Protein AF-A0A428SZ34-F1 (afdb_mo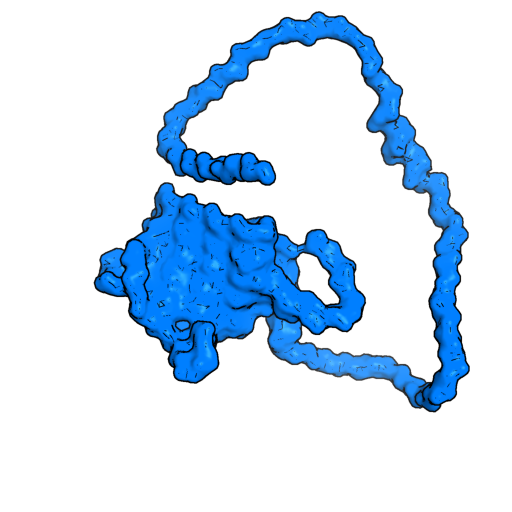nomer)

Solvent-accessible surface area (backbone atoms only — not comparable to full-atom values): 14890 Å² total; per-residue (Å²): 136,90,78,87,84,84,83,82,81,87,72,96,71,93,72,92,79,87,85,85,85,86,91,87,85,86,85,88,89,83,90,83,83,68,76,72,78,74,66,79,82,77,84,87,78,80,82,81,75,80,72,82,81,75,77,88,70,97,66,88,83,75,80,76,66,86,80,78,88,71,85,75,58,68,67,58,54,49,37,54,55,19,45,72,71,46,60,46,54,67,48,52,50,50,56,54,52,34,47,33,52,66,38,63,33,85,50,75,51,78,48,70,36,76,86,24,38,58,27,32,33,41,38,30,51,18,51,42,55,59,75,78,51,63,72,48,57,26,29,73,75,43,53,96,74,58,91,51,80,72,48,69,80,65,69,86,60,79,68,59,71,21,42,65,59,15,27,48,12,45,31,21,47,30,36,41,37,23,10,28,85,91,45,96,55,12,38,36,40,29,32,44,71,31,33,67,31,41,91,45,94,95,52,70,38,66,70,40,83,42,93,65,64,62,4,35,32,44,37,39,31,43,52,48,55,72,66,58,72,61,85,79,84,73,89,66,87,109

Foldseek 3Di:
DDDDDDDDDDDPDDDDDDDDDDDDDDDDDDDDPPVVVPPPPDDDDDDDDDDPPDDDDDDDPPPDDDDDDDDDDVLVVLQVVLCVQDVDQVSLVVLVVLVLVLLVFPDKDWDDDPRCQAKTKMWTQGQWDDQVCLQQLLPFQDAPQDDDPVVVVVDPGDHGRSHSSVSLQSFWWKKKWADGPPDPFIWIFIGHNSGQDAPDPPGDSHIDTDHDHHTMMMMTGNGRVVVVVPPDDDPPPD

Sequence (238 aa):
MNAPICFTRISSSGQRQLVRTKPCLPDSHTPWLISKWEESQHSITEFLIPAPKRKAEDDTDEASGPRRIKALDPNVVNKIAAGEIIVAPVHALKELIENAVDAGATSLDVMAKDGGLKLLQITDNGCGIQRDDLTILCERHTTSKINSFEDLASIETYGFRGEALASISHIAHLSVTTKTKDSDLAWRAHYLDGRLTAPKPGQSAEPRGVAGRPGTQITVEDLFLQCAHSEKGLSVHC

Secondary structure (DSSP, 8-state):
-PPPPP-------------------------SSSTTSSSSSS------PPPP-------------SPPP-PPPHHHHHHHHHHHH--SHHHHHHHHHHHHHHTT-S-EEEEEEGGGTSEEEEEE-S----TGGGGTTTSTT--SS--SSGGGGG---S--SS-HHHHHHHHSEEEEEEE-TT-SSEEEEEEETTEE--SSTTS--SPEEE---SEEEEEEESTTHHHHT--SS-----

Mean predicted aligned error: 16.15 Å

pLDDT: mean 71.19, std 25.29, range [26.19, 97.69]

InterPro domains:
  IPR002099 DNA mismatch repair protein MutL/Mlh/PMS [TIGR00585] (69-230)
  IPR014762 DNA mismatch repair, conserved site [PS00058] (159-165)
  IPR036890 Histidine kinase/HSP90-like ATPase superfamily [G3DSA:3.30.565.10] (68-236)
  IPR036890 Histidine kinase/HSP90-like ATPase superfamily [SSF55874] (68-227)
  IPR038973 DNA mismatch repair protein MutL/Mlh/Pms-like [PTHR10073] (68-224)

Radius of gyration: 25.63 Å; Cα contacts (8 Å, |Δi|>4): 326; chains: 1; bounding box: 79×49×67 Å

Nearest PDB structures (foldseek):
  1nhh-assembly1_A-2  TM=8.958E-01  e=1.226E-17  Escherichia coli K-12
  1b62-assembly1_A-2  TM=8.729E-01  e=4.957E-17  Escherichia coli K-12
  1nhj-assembly1_A-2  TM=8.712E-01  e=1.572E-16  Escherichia coli K-12
  7p8v-assembly1_A  TM=8.943E-01  e=8.616E-16  Escherichia coli K-12
  3h4l-assembly3_B  TM=8.272E-01  e=1.427E-12  Saccharomyces cerevisiae

Organism: NCBI:txid2604345

Structure (mmCIF, N/CA/C/O backbone):
data_AF-A0A428SZ34-F1
#
_entry.id   AF-A0A428SZ34-F1
#
loop_
_atom_site.group_PDB
_atom_site.id
_atom_site.type_symbol
_atom_site.label_atom_id
_atom_site.label_alt_id
_atom_site.label_comp_id
_atom_site.label_asym_id
_atom_site.label_entity_id
_atom_site.label_seq_id
_atom_site.pdbx_PDB_ins_code
_atom_site.Cartn_x
_atom_site.Cartn_y
_atom_site.Cartn_z
_atom_site.occupancy
_atom_site.B_iso_or_equiv
_atom_site.auth_seq_id
_atom_site.auth_comp_id
_atom_site.auth_asym_id
_atom_site.auth_atom_id
_atom_site.pdbx_PDB_model_num
ATOM 1 N N . MET A 1 1 ? -11.439 24.580 -22.547 1.00 33.91 1 MET A N 1
ATOM 2 C CA . MET A 1 1 ? -12.884 24.459 -22.262 1.00 33.91 1 MET A CA 1
ATOM 3 C C . MET A 1 1 ? -13.046 23.279 -21.325 1.00 33.91 1 MET A C 1
ATOM 5 O O . MET A 1 1 ? -12.611 22.190 -21.669 1.00 33.91 1 MET A O 1
ATOM 9 N N . ASN A 1 2 ? -13.521 23.544 -20.109 1.00 33.84 2 ASN A N 1
ATOM 10 C CA . ASN A 1 2 ? -13.603 22.577 -19.016 1.00 33.84 2 ASN A CA 1
ATOM 11 C C . ASN A 1 2 ? -14.726 21.567 -19.271 1.00 33.84 2 ASN A C 1
ATOM 13 O O . ASN A 1 2 ? -15.862 21.977 -19.500 1.00 33.84 2 ASN A O 1
ATOM 17 N N . ALA A 1 3 ? -14.420 20.275 -19.170 1.00 32.38 3 ALA A N 1
ATOM 18 C CA . ALA A 1 3 ? -15.424 19.231 -18.991 1.00 32.38 3 ALA A CA 1
ATOM 19 C C . ALA A 1 3 ? -15.569 18.935 -17.483 1.00 32.38 3 ALA A C 1
ATOM 21 O O . ALA A 1 3 ? -14.555 18.911 -16.778 1.00 32.38 3 ALA A O 1
ATOM 22 N N . PRO A 1 4 ? -16.792 18.756 -16.956 1.00 33.16 4 PRO A N 1
ATOM 23 C CA . PRO A 1 4 ? -17.009 18.548 -15.532 1.00 33.16 4 PRO A CA 1
ATOM 24 C C . PRO A 1 4 ? -16.610 17.126 -15.118 1.00 33.16 4 PRO A C 1
ATOM 26 O O . PRO A 1 4 ? -16.943 16.146 -15.782 1.00 33.16 4 PRO A O 1
ATOM 29 N N . ILE A 1 5 ? -15.901 17.030 -13.993 1.00 35.41 5 ILE A N 1
ATOM 30 C CA . ILE A 1 5 ? -15.544 15.778 -13.321 1.00 35.41 5 ILE A CA 1
ATOM 31 C C . ILE A 1 5 ? -16.810 15.225 -12.656 1.00 35.41 5 ILE A C 1
ATOM 33 O O . ILE A 1 5 ? -17.458 15.913 -11.866 1.00 35.41 5 ILE A O 1
ATOM 37 N N . CYS A 1 6 ? -17.177 13.993 -13.003 1.00 26.19 6 CYS A N 1
ATOM 38 C CA . CYS A 1 6 ? -18.327 13.295 -12.443 1.00 26.19 6 CYS A CA 1
ATOM 39 C C . CYS A 1 6 ? -17.949 12.716 -11.068 1.00 26.19 6 CYS A C 1
ATOM 41 O O . CYS A 1 6 ? -17.060 11.874 -10.976 1.00 26.19 6 CYS A O 1
ATOM 43 N N . PHE A 1 7 ? -18.602 13.179 -10.001 1.00 26.48 7 PHE A N 1
ATOM 44 C CA . PHE A 1 7 ? -18.516 12.568 -8.675 1.00 26.48 7 PHE A CA 1
ATOM 45 C C . PHE A 1 7 ? -19.563 11.459 -8.573 1.00 26.48 7 PHE A C 1
ATOM 47 O O . PHE A 1 7 ? -20.762 11.739 -8.563 1.00 26.48 7 PHE A O 1
ATOM 54 N N . THR A 1 8 ? -19.131 10.208 -8.448 1.00 32.16 8 THR A N 1
ATOM 55 C CA . THR A 1 8 ? -20.018 9.094 -8.087 1.00 32.16 8 THR A CA 1
ATOM 56 C C . THR A 1 8 ? -19.894 8.800 -6.601 1.00 32.16 8 THR A C 1
ATOM 58 O O . THR A 1 8 ? -18.920 8.212 -6.146 1.00 32.16 8 THR A O 1
ATOM 61 N N . ARG A 1 9 ? -20.915 9.204 -5.843 1.00 27.55 9 ARG A N 1
ATOM 62 C CA . ARG A 1 9 ? -21.151 8.761 -4.468 1.00 27.55 9 ARG A CA 1
ATOM 63 C C . ARG A 1 9 ? -21.985 7.487 -4.533 1.00 27.55 9 ARG A C 1
ATOM 65 O O . ARG A 1 9 ? -23.158 7.550 -4.891 1.00 27.55 9 ARG A O 1
ATOM 72 N N . ILE A 1 10 ? -21.401 6.341 -4.202 1.00 35.50 10 ILE A N 1
ATOM 73 C CA . ILE A 1 10 ? -22.158 5.091 -4.088 1.00 35.50 10 ILE A CA 1
ATOM 74 C C . ILE A 1 10 ? -22.688 5.013 -2.652 1.00 35.50 10 ILE A C 1
ATOM 76 O O . ILE A 1 10 ? -21.924 4.930 -1.698 1.00 35.50 10 ILE A O 1
ATOM 80 N N . SER A 1 11 ? -24.010 5.134 -2.507 1.00 32.47 11 SER A N 1
ATOM 81 C CA . SER A 1 11 ? -24.750 5.042 -1.242 1.00 32.47 11 SER A CA 1
ATOM 82 C C . SER A 1 11 ? -25.479 3.701 -1.179 1.00 32.47 11 SER A C 1
ATOM 84 O O . SER A 1 11 ? -26.215 3.344 -2.099 1.00 32.47 11 SER A O 1
ATOM 86 N N . SER A 1 12 ? -25.293 2.969 -0.083 1.00 37.09 12 SER A N 1
ATOM 87 C CA . SER A 1 12 ? -25.843 1.637 0.182 1.00 37.09 12 SER A CA 1
ATOM 88 C C . SER A 1 12 ? -27.290 1.662 0.700 1.00 37.09 12 SER A C 1
ATOM 90 O O . SER A 1 12 ? -27.620 1.024 1.697 1.00 37.09 12 SER A O 1
ATOM 92 N N . SER A 1 13 ? -28.195 2.357 0.009 1.00 35.06 13 SER A N 1
ATOM 93 C CA . SER A 1 13 ? -29.638 2.209 0.262 1.00 35.06 13 SER A CA 1
ATOM 94 C C . SER A 1 13 ? -30.311 1.556 -0.940 1.00 35.06 13 SER A C 1
ATOM 96 O O . SER A 1 13 ? -30.528 2.162 -1.987 1.00 35.06 13 SER A O 1
ATOM 98 N N . GLY A 1 14 ? -30.579 0.258 -0.799 1.00 41.84 14 GLY A N 1
ATOM 99 C CA . GLY A 1 14 ? -31.224 -0.550 -1.818 1.00 41.84 14 GLY A CA 1
ATOM 100 C C . GLY A 1 14 ? -32.647 -0.083 -2.104 1.00 41.84 14 GLY A C 1
ATOM 101 O O . GLY A 1 14 ? -33.524 -0.224 -1.261 1.00 41.84 14 GLY A O 1
ATOM 102 N N . GLN A 1 15 ? -32.885 0.380 -3.329 1.00 30.83 15 GLN A N 1
ATOM 103 C CA . GLN A 1 15 ? -34.181 0.322 -4.002 1.00 30.83 15 GLN A CA 1
ATOM 104 C C . GLN A 1 15 ? -33.946 0.142 -5.508 1.00 30.83 15 GLN A C 1
ATOM 106 O O . GLN A 1 15 ? -33.351 0.985 -6.175 1.00 30.83 15 GLN A O 1
ATOM 111 N N . ARG A 1 16 ? -34.413 -0.989 -6.054 1.00 32.94 16 ARG A N 1
ATOM 112 C CA . ARG A 1 16 ? -34.518 -1.209 -7.502 1.00 32.94 16 ARG A CA 1
ATOM 113 C C . ARG A 1 16 ? -35.577 -0.259 -8.057 1.00 32.94 16 ARG A C 1
ATOM 115 O O . ARG A 1 16 ? -36.737 -0.370 -7.667 1.00 32.94 16 ARG A O 1
ATOM 122 N N . GLN A 1 17 ? -35.218 0.581 -9.024 1.00 31.38 17 GLN A N 1
ATOM 123 C CA . GLN A 1 17 ? -36.194 1.173 -9.936 1.00 31.38 17 GLN A CA 1
ATOM 124 C C . GLN A 1 17 ? -36.035 0.578 -11.333 1.00 31.38 17 GLN A C 1
ATOM 126 O O . GLN A 1 17 ? -35.008 0.703 -11.994 1.00 31.38 17 GLN A O 1
ATOM 131 N N . LEU A 1 18 ? -37.097 -0.112 -11.742 1.00 29.34 18 LEU A N 1
ATOM 132 C CA . LEU A 1 18 ? -37.358 -0.585 -13.089 1.00 29.34 18 LEU A CA 1
ATOM 133 C C . LEU A 1 18 ? -37.838 0.620 -13.914 1.00 29.34 18 LEU A C 1
ATOM 135 O O . LEU A 1 18 ? -38.876 1.193 -13.588 1.00 29.34 18 LEU A O 1
ATOM 139 N N . VAL A 1 19 ? -37.149 0.973 -14.999 1.00 31.44 19 VAL A N 1
ATOM 140 C CA . VAL A 1 19 ? -37.720 1.853 -16.029 1.00 31.44 19 VAL A CA 1
ATOM 141 C C . VAL A 1 19 ? -37.948 1.016 -17.282 1.00 31.44 19 VAL A C 1
ATOM 143 O O . VAL A 1 19 ? -37.015 0.631 -17.979 1.00 31.44 19 VAL A O 1
ATOM 146 N N . ARG A 1 20 ? -39.221 0.691 -17.529 1.00 30.62 20 ARG A N 1
ATOM 147 C CA . ARG A 1 20 ? -39.731 0.187 -18.808 1.00 30.62 20 ARG A CA 1
ATOM 148 C C . ARG A 1 20 ? -40.231 1.373 -19.629 1.00 30.62 20 ARG A C 1
ATOM 150 O O . ARG A 1 20 ? -41.133 2.069 -19.174 1.00 30.62 20 ARG A O 1
ATOM 157 N N . THR A 1 21 ? -39.788 1.484 -20.876 1.00 30.33 21 THR A N 1
ATOM 158 C CA . THR A 1 21 ? -40.590 2.043 -21.975 1.00 30.33 21 THR A CA 1
ATOM 159 C C . THR A 1 21 ? -40.515 1.111 -23.191 1.00 30.33 21 THR A C 1
ATOM 161 O O . THR A 1 21 ? -39.606 0.296 -23.320 1.00 30.33 21 THR A O 1
ATOM 164 N N . LYS A 1 22 ? -41.601 1.121 -23.967 1.00 30.02 22 LYS A N 1
ATOM 165 C CA . LYS A 1 22 ? -42.164 0.045 -24.805 1.00 30.02 22 LYS A CA 1
ATOM 166 C C . LYS A 1 22 ? -41.930 0.311 -26.325 1.00 30.02 22 LYS A C 1
ATOM 168 O O . LYS A 1 22 ? -41.308 1.315 -26.645 1.00 30.02 22 LYS A O 1
ATOM 173 N N . PRO A 1 23 ? -42.367 -0.576 -27.250 1.00 39.97 23 PRO A N 1
ATOM 174 C CA . PRO A 1 23 ? -41.606 -1.019 -28.425 1.00 39.97 23 PRO A CA 1
ATOM 175 C C . PRO A 1 23 ? -41.995 -0.340 -29.749 1.00 39.97 23 PRO A C 1
ATOM 177 O O . PRO A 1 23 ? -43.093 0.194 -29.869 1.00 39.97 23 PRO A O 1
ATOM 180 N N . CYS A 1 24 ? -41.150 -0.501 -30.773 1.00 29.14 24 CYS A N 1
ATOM 181 C CA . CYS A 1 24 ? -41.537 -0.525 -32.189 1.00 29.14 24 CYS A CA 1
ATOM 182 C C . CYS A 1 24 ? -40.643 -1.538 -32.937 1.00 29.14 24 CYS A C 1
ATOM 184 O O . CYS A 1 24 ? -39.421 -1.453 -32.890 1.00 29.14 24 CYS A O 1
ATOM 186 N N . LEU A 1 25 ? -41.286 -2.511 -33.578 1.00 36.53 25 LEU A N 1
ATOM 187 C CA . LEU A 1 25 ? -40.785 -3.450 -34.596 1.00 36.53 25 LEU A CA 1
ATOM 188 C C . LEU A 1 25 ? -41.591 -3.155 -35.885 1.00 36.53 25 LEU A C 1
ATOM 190 O O . LEU A 1 25 ? -42.643 -2.520 -35.754 1.00 36.53 25 LEU A O 1
ATOM 194 N N . PRO A 1 26 ? -41.279 -3.723 -37.065 1.00 46.97 26 PRO A N 1
ATOM 195 C CA . PRO A 1 26 ? -40.016 -4.264 -37.582 1.00 46.97 26 PRO A CA 1
ATOM 196 C C . PRO A 1 26 ? -39.682 -3.690 -38.988 1.00 46.97 26 PRO A C 1
ATOM 198 O O . PRO A 1 26 ? -40.509 -3.030 -39.605 1.00 46.97 26 PRO A O 1
ATOM 201 N N . ASP A 1 27 ? -38.462 -3.913 -39.487 1.00 29.78 27 ASP A N 1
ATOM 202 C CA . ASP A 1 27 ? -38.211 -4.617 -40.761 1.00 29.78 27 ASP A CA 1
ATOM 203 C C . ASP A 1 27 ? -36.859 -4.282 -41.407 1.00 29.78 27 ASP A C 1
ATOM 205 O O . ASP A 1 27 ? -36.517 -3.137 -41.689 1.00 29.78 27 ASP A O 1
ATOM 209 N N . SER A 1 28 ? -36.193 -5.377 -41.779 1.00 35.72 28 SER A N 1
ATOM 210 C CA . SER A 1 28 ? -35.271 -5.544 -42.905 1.00 35.72 28 SER A CA 1
ATOM 211 C C . SER A 1 28 ? -33.840 -4.985 -42.809 1.00 35.72 28 SER A C 1
ATOM 213 O O . SER A 1 28 ? -33.593 -3.824 -42.509 1.00 35.72 28 SER A O 1
ATOM 215 N N . HIS A 1 29 ? -32.908 -5.868 -43.193 1.00 31.81 29 HIS A N 1
ATOM 216 C CA . HIS A 1 29 ? -31.484 -5.668 -43.495 1.00 31.81 29 HIS A CA 1
ATOM 217 C C . HIS A 1 29 ? -30.449 -5.794 -42.361 1.00 31.81 29 HIS A C 1
ATOM 219 O O . HIS A 1 29 ? -29.796 -4.840 -41.956 1.00 31.81 29 HIS A O 1
ATOM 225 N N . THR A 1 30 ? -30.137 -7.045 -42.014 1.00 37.97 30 THR A N 1
ATOM 226 C CA . THR A 1 30 ? -28.747 -7.534 -41.906 1.00 37.97 30 THR A CA 1
ATOM 227 C C . THR A 1 30 ? -28.663 -8.838 -42.711 1.00 37.97 30 THR A C 1
ATOM 229 O O . THR A 1 30 ? -29.593 -9.643 -42.626 1.00 37.97 30 THR A O 1
ATOM 232 N N . PRO A 1 31 ? -27.649 -9.022 -43.588 1.00 36.09 31 PRO A N 1
ATOM 233 C CA . PRO A 1 31 ? -26.361 -9.549 -43.119 1.00 36.09 31 PRO A CA 1
ATOM 234 C C . PRO A 1 31 ? -25.141 -9.105 -43.965 1.00 36.09 31 PRO A C 1
ATOM 236 O O . PRO A 1 31 ? -24.986 -9.529 -45.104 1.00 36.09 31 PRO A O 1
ATOM 239 N N . TRP A 1 32 ? -24.220 -8.311 -43.401 1.00 32.34 32 TRP A N 1
ATOM 240 C CA . TRP A 1 32 ? -22.902 -8.046 -44.027 1.00 32.34 32 TRP A CA 1
ATOM 241 C C . TRP A 1 32 ? -21.711 -8.050 -43.052 1.00 32.34 32 TRP A C 1
ATOM 243 O O . TRP A 1 32 ? -20.610 -7.646 -43.413 1.00 32.34 32 TRP A O 1
ATOM 253 N N . LEU A 1 33 ? -21.893 -8.529 -41.816 1.00 36.47 33 LEU A N 1
ATOM 254 C CA . LEU A 1 33 ? -20.845 -8.492 -40.782 1.00 36.47 33 LEU A CA 1
ATOM 255 C C . LEU A 1 33 ? -20.579 -9.836 -40.090 1.00 36.47 33 LEU A C 1
ATOM 257 O O . LEU A 1 33 ? -20.039 -9.864 -38.992 1.00 36.47 33 LEU A O 1
ATOM 261 N N . ILE A 1 34 ? -20.911 -10.951 -40.749 1.00 38.47 34 ILE A N 1
ATOM 262 C CA . ILE A 1 34 ? -20.494 -12.301 -40.314 1.00 38.47 34 ILE A CA 1
ATOM 263 C C . ILE A 1 34 ? -19.723 -13.041 -41.423 1.00 38.47 34 ILE A C 1
ATOM 265 O O . ILE A 1 34 ? -18.900 -13.893 -41.126 1.00 38.47 34 ILE A O 1
ATOM 269 N N . SER A 1 35 ? -19.825 -12.622 -42.689 1.00 36.81 35 SER A N 1
ATOM 270 C CA . SER A 1 35 ? -19.016 -13.174 -43.790 1.00 36.81 35 SER A CA 1
ATOM 271 C C . SER A 1 35 ? -17.599 -12.593 -43.902 1.00 36.81 35 SER A C 1
ATOM 273 O O . SER A 1 35 ? -16.818 -13.064 -44.716 1.00 36.81 35 SER A O 1
ATOM 275 N N . LYS A 1 36 ? -17.227 -11.596 -43.084 1.00 38.12 36 LYS A N 1
ATOM 276 C CA . LYS A 1 36 ? -15.870 -11.007 -43.089 1.00 38.12 36 LYS A CA 1
ATOM 277 C C . LYS A 1 36 ? -14.945 -11.496 -41.972 1.00 38.12 36 LYS A C 1
ATOM 279 O O . LYS A 1 36 ? -13.786 -11.096 -41.944 1.00 38.12 36 LYS A O 1
ATOM 284 N N . TRP A 1 37 ? -15.435 -12.357 -41.080 1.00 37.34 37 TRP A N 1
ATOM 285 C CA . TRP A 1 37 ? -14.639 -12.944 -39.994 1.00 37.34 37 TRP A CA 1
ATOM 286 C C . TRP A 1 37 ? -14.161 -14.381 -40.282 1.00 37.34 37 TRP A C 1
ATOM 288 O O . TRP A 1 37 ? -13.295 -14.871 -39.569 1.00 37.34 37 TRP A O 1
ATOM 298 N N . GLU A 1 38 ? -14.621 -15.011 -41.372 1.00 34.88 38 GLU A N 1
ATOM 299 C CA . GLU A 1 38 ? -14.202 -16.363 -41.802 1.00 34.88 38 GLU A CA 1
ATOM 300 C C . GLU A 1 38 ? -13.439 -16.403 -43.146 1.00 34.88 38 GLU A C 1
ATOM 302 O O . GLU A 1 38 ? -13.042 -17.471 -43.600 1.00 34.88 38 GLU A O 1
ATOM 307 N N . GLU A 1 39 ? -13.137 -15.246 -43.753 1.00 36.91 39 GLU A N 1
ATOM 308 C CA . GLU A 1 39 ? -12.327 -15.136 -44.987 1.00 36.91 39 GLU A CA 1
ATOM 309 C C . GLU A 1 39 ? -10.885 -14.636 -44.755 1.00 36.91 39 GLU A C 1
ATOM 311 O O . GLU A 1 39 ? -10.109 -14.503 -45.696 1.00 36.91 39 GLU A O 1
ATOM 316 N N . SER A 1 40 ? -10.473 -14.395 -43.504 1.00 34.88 40 SER A N 1
ATOM 317 C CA . SER A 1 40 ? -9.095 -13.981 -43.158 1.00 34.88 40 SER A CA 1
ATOM 318 C C . SER A 1 40 ? -8.249 -15.086 -42.507 1.00 34.88 40 SER A C 1
ATOM 320 O O . SER A 1 40 ? -7.291 -14.798 -41.795 1.00 34.88 40 SER A O 1
ATOM 322 N N . GLN A 1 41 ? -8.571 -16.360 -42.763 1.00 46.03 41 GLN A N 1
ATOM 323 C CA . GLN A 1 41 ? -7.790 -17.521 -42.296 1.00 46.03 41 GLN A CA 1
ATOM 324 C C . GLN A 1 41 ? -7.023 -18.268 -43.404 1.00 46.03 41 GLN A C 1
ATOM 326 O O . GLN A 1 41 ? -6.375 -19.265 -43.114 1.00 46.03 41 GLN A O 1
ATOM 331 N N . HIS A 1 42 ? -6.996 -17.783 -44.650 1.00 40.81 42 HIS A N 1
ATOM 332 C CA . HIS A 1 42 ? -6.190 -18.411 -45.706 1.00 40.81 42 HIS A CA 1
ATOM 333 C C . HIS A 1 42 ? -5.500 -17.379 -46.600 1.00 40.81 42 HIS A C 1
ATOM 335 O O . HIS A 1 42 ? -6.029 -17.001 -47.637 1.00 40.81 42 HIS A O 1
ATOM 341 N N . SER A 1 43 ? -4.312 -16.930 -46.183 1.00 35.25 43 SER A N 1
ATOM 342 C CA . SER A 1 43 ? -3.175 -16.580 -47.057 1.00 35.25 43 SER A CA 1
ATOM 343 C C . SER A 1 43 ? -2.085 -15.899 -46.222 1.00 35.25 43 SER A C 1
ATOM 345 O O . SER A 1 43 ? -1.950 -14.677 -46.228 1.00 35.25 43 SER A O 1
ATOM 347 N N . ILE A 1 44 ? -1.283 -16.689 -45.505 1.00 36.91 44 ILE A N 1
ATOM 348 C CA . ILE A 1 44 ? 0.025 -16.240 -45.008 1.00 36.91 44 ILE A CA 1
ATOM 349 C C . ILE A 1 44 ? 1.084 -17.120 -45.671 1.00 36.91 44 ILE A C 1
ATOM 351 O O . ILE A 1 44 ? 1.707 -17.976 -45.052 1.00 36.91 44 ILE A O 1
ATOM 355 N N . THR A 1 45 ? 1.251 -16.933 -46.976 1.00 37.91 45 THR A N 1
ATOM 356 C CA . THR A 1 45 ? 2.504 -17.242 -47.665 1.00 37.91 45 THR A CA 1
ATOM 357 C C . THR A 1 45 ? 3.398 -16.009 -47.585 1.00 37.91 45 THR A C 1
ATOM 359 O O . THR A 1 45 ? 3.135 -14.997 -48.226 1.00 37.91 45 THR A O 1
ATOM 362 N N . GLU A 1 46 ? 4.419 -16.118 -46.736 1.00 49.19 46 GLU A N 1
ATOM 363 C CA . GLU A 1 46 ? 5.774 -15.599 -46.948 1.00 49.19 46 GLU A CA 1
ATOM 364 C C . GLU A 1 46 ? 5.914 -14.115 -47.353 1.00 49.19 46 GLU A C 1
ATOM 366 O O . GLU A 1 46 ? 6.309 -13.775 -48.464 1.00 49.19 46 GLU A O 1
ATOM 371 N N . PHE A 1 47 ? 5.700 -13.209 -46.393 1.00 33.03 47 PHE A N 1
ATOM 372 C CA . PHE A 1 47 ? 6.348 -11.894 -46.417 1.00 33.03 47 PHE A CA 1
ATOM 373 C C . PHE A 1 47 ? 7.647 -11.965 -45.606 1.00 33.03 47 PHE A C 1
ATOM 375 O O . PHE A 1 47 ? 7.666 -11.774 -44.391 1.00 33.03 47 PHE A O 1
ATOM 382 N N . LEU A 1 48 ? 8.744 -12.265 -46.302 1.00 37.03 48 LEU A N 1
ATOM 383 C CA . LEU A 1 48 ? 10.112 -12.095 -45.816 1.00 37.03 48 LEU A CA 1
ATOM 384 C C . LEU A 1 48 ? 10.349 -10.617 -45.469 1.00 37.03 48 LEU A C 1
ATOM 386 O O . LEU A 1 48 ? 10.538 -9.779 -46.350 1.00 37.03 48 LEU A O 1
ATOM 390 N N . ILE A 1 49 ? 10.362 -10.295 -44.177 1.00 39.75 49 ILE A N 1
ATOM 391 C CA . ILE A 1 49 ? 10.906 -9.029 -43.679 1.00 39.75 49 ILE A CA 1
ATOM 392 C C . ILE A 1 49 ? 12.424 -9.083 -43.919 1.00 39.75 49 ILE A C 1
ATOM 394 O O . ILE A 1 49 ? 13.080 -9.977 -43.377 1.00 39.75 49 ILE A O 1
ATOM 398 N N . PRO A 1 50 ? 13.024 -8.179 -44.715 1.00 38.16 50 PRO A N 1
ATOM 399 C CA . PRO A 1 50 ? 14.468 -8.170 -44.878 1.00 38.16 50 PRO A CA 1
ATOM 400 C C . PRO A 1 50 ? 15.112 -7.804 -43.538 1.00 38.16 50 PRO A C 1
ATOM 402 O O . PRO A 1 50 ? 14.867 -6.732 -42.983 1.00 38.16 50 PRO A O 1
ATOM 405 N N . ALA A 1 51 ? 15.938 -8.714 -43.019 1.00 40.69 51 ALA A N 1
ATOM 406 C CA . ALA A 1 51 ? 16.764 -8.467 -41.848 1.00 40.69 51 ALA A CA 1
ATOM 407 C C . ALA A 1 51 ? 17.589 -7.177 -42.048 1.00 40.69 51 ALA A C 1
ATOM 409 O O . ALA A 1 51 ? 18.085 -6.932 -43.155 1.00 40.69 51 ALA A O 1
ATOM 410 N N . PRO A 1 52 ? 17.763 -6.342 -41.009 1.00 37.44 52 PRO A N 1
ATOM 411 C CA . PRO A 1 52 ? 18.545 -5.124 -41.132 1.00 37.44 52 PRO A CA 1
ATOM 412 C C . PRO A 1 52 ? 19.982 -5.495 -41.507 1.00 37.44 52 PRO A C 1
ATOM 414 O O . PRO A 1 52 ? 20.662 -6.214 -40.773 1.00 37.44 52 PRO A O 1
ATOM 417 N N . LYS A 1 53 ? 20.442 -5.009 -42.667 1.00 37.59 53 LYS A N 1
ATOM 418 C CA . LYS A 1 53 ? 21.839 -5.125 -43.094 1.00 37.59 53 LYS A CA 1
ATOM 419 C C . LYS A 1 53 ? 22.702 -4.395 -42.068 1.00 37.59 53 LYS A C 1
ATOM 421 O O . LYS A 1 53 ? 22.787 -3.168 -42.089 1.00 37.59 53 LYS A O 1
ATOM 426 N N . ARG A 1 54 ? 23.326 -5.148 -41.162 1.00 36.72 54 ARG A N 1
ATOM 427 C CA . ARG A 1 54 ? 24.408 -4.633 -40.323 1.00 36.72 54 ARG A CA 1
ATOM 428 C C . ARG A 1 54 ? 25.528 -4.215 -41.270 1.00 36.72 54 ARG A C 1
ATOM 430 O O . ARG A 1 54 ? 26.016 -5.033 -42.047 1.00 36.72 54 ARG A O 1
ATOM 437 N N . LYS A 1 55 ? 25.867 -2.925 -41.265 1.00 3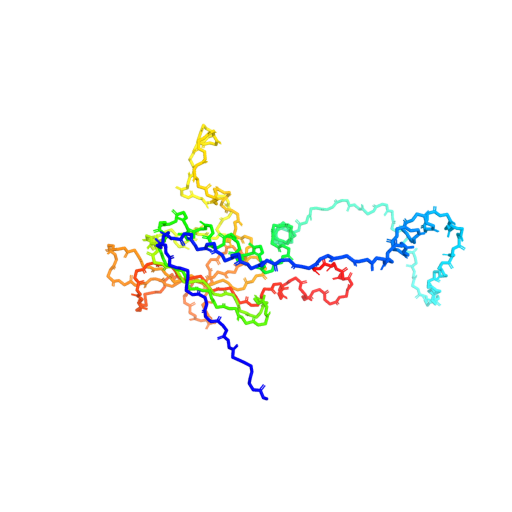4.41 55 LYS A N 1
ATOM 438 C CA . LYS A 1 55 ? 27.104 -2.449 -41.880 1.00 34.41 55 LYS A CA 1
ATOM 439 C C . LYS A 1 55 ? 28.246 -3.127 -41.129 1.00 34.41 55 LYS A C 1
ATOM 441 O O . LYS A 1 55 ? 28.281 -3.059 -39.905 1.00 34.41 55 LYS A O 1
ATOM 446 N N . ALA A 1 56 ? 29.099 -3.830 -41.863 1.00 40.19 56 ALA A N 1
ATOM 447 C CA . ALA A 1 56 ? 30.350 -4.344 -41.339 1.00 40.19 56 ALA A CA 1
ATOM 448 C C . ALA A 1 56 ? 31.269 -3.141 -41.106 1.00 40.19 56 ALA A C 1
ATOM 450 O O . ALA A 1 56 ? 31.865 -2.621 -42.047 1.00 40.19 56 ALA A O 1
ATOM 451 N N . GLU A 1 57 ? 31.297 -2.662 -39.871 1.00 43.97 57 GLU A N 1
ATOM 452 C CA . GLU A 1 57 ? 32.430 -1.919 -39.339 1.00 43.97 57 GLU A CA 1
ATOM 453 C C . GLU A 1 57 ? 33.146 -2.870 -38.376 1.00 43.97 57 GLU A C 1
ATOM 455 O O . GLU A 1 57 ? 32.512 -3.617 -37.632 1.00 43.97 57 GLU A O 1
ATOM 460 N N . ASP A 1 58 ? 34.458 -2.913 -38.558 1.00 46.53 58 ASP A N 1
ATOM 461 C CA . ASP A 1 58 ? 35.459 -3.799 -37.978 1.00 46.53 58 ASP A CA 1
ATOM 462 C C . ASP A 1 58 ? 35.375 -3.859 -36.445 1.00 46.53 58 ASP A C 1
ATOM 464 O O . ASP A 1 58 ? 35.848 -2.956 -35.765 1.00 46.53 58 ASP A O 1
ATOM 468 N N . ASP A 1 59 ? 34.770 -4.917 -35.904 1.00 44.88 59 ASP A N 1
ATOM 469 C CA . ASP A 1 59 ? 34.896 -5.290 -34.497 1.00 44.88 59 ASP A CA 1
ATOM 470 C C . ASP A 1 59 ? 35.154 -6.796 -34.441 1.00 44.88 59 ASP A C 1
ATOM 472 O O . ASP A 1 59 ? 34.369 -7.614 -34.921 1.00 44.88 59 ASP A O 1
ATOM 476 N N . THR A 1 60 ? 36.307 -7.152 -33.889 1.00 47.88 60 THR A N 1
ATOM 477 C CA . THR A 1 60 ? 36.799 -8.516 -33.702 1.00 47.88 60 THR A CA 1
ATOM 478 C C . THR A 1 60 ? 35.728 -9.431 -33.099 1.00 47.88 60 THR A C 1
ATOM 480 O O . THR A 1 60 ? 35.406 -9.327 -31.914 1.00 47.88 60 THR A O 1
ATOM 483 N N . ASP A 1 61 ? 35.208 -10.351 -33.916 1.00 48.62 61 ASP A N 1
ATOM 484 C CA . ASP A 1 61 ? 34.332 -11.456 -33.519 1.00 48.62 61 ASP A CA 1
ATOM 485 C C . ASP A 1 61 ? 35.107 -12.459 -32.637 1.00 48.62 61 ASP A C 1
ATOM 487 O O . ASP A 1 61 ? 35.586 -13.503 -33.083 1.00 48.62 61 ASP A O 1
ATOM 491 N N . GLU A 1 62 ? 35.222 -12.159 -31.343 1.00 52.97 62 GLU A N 1
ATOM 492 C CA . GLU A 1 62 ? 35.390 -13.189 -30.316 1.00 52.97 62 GLU A CA 1
ATOM 493 C C . GLU A 1 62 ? 34.058 -13.944 -30.210 1.00 52.97 62 GLU A C 1
ATOM 495 O O . GLU A 1 62 ? 33.076 -13.477 -29.625 1.00 52.97 62 GLU A O 1
ATOM 500 N N . ALA A 1 63 ? 34.018 -15.118 -30.842 1.00 56.84 63 ALA A N 1
ATOM 501 C CA . ALA A 1 63 ? 32.901 -16.048 -30.830 1.00 56.84 63 ALA A CA 1
ATOM 502 C C . ALA A 1 63 ? 32.495 -16.411 -29.388 1.00 56.84 63 ALA A C 1
ATOM 504 O O . ALA A 1 63 ? 33.017 -17.342 -28.773 1.00 56.84 63 ALA A O 1
ATOM 505 N N . SER A 1 64 ? 31.518 -15.686 -28.841 1.00 59.03 64 SER A N 1
ATOM 506 C CA . SER A 1 64 ? 30.888 -16.031 -27.570 1.00 59.03 64 SER A CA 1
ATOM 507 C C . SER A 1 64 ? 30.173 -17.369 -27.732 1.00 59.03 64 SER A C 1
ATOM 509 O O . SER A 1 64 ? 29.107 -17.440 -28.345 1.00 59.03 64 SER A O 1
ATOM 511 N N . GLY A 1 65 ? 30.717 -18.418 -27.113 1.00 72.38 65 GLY A N 1
ATOM 512 C CA . GLY A 1 65 ? 29.995 -19.662 -26.850 1.00 72.38 65 GLY A CA 1
ATOM 513 C C . GLY A 1 65 ? 28.654 -19.430 -26.125 1.00 72.38 65 GLY A C 1
ATOM 514 O O . GLY A 1 65 ? 28.280 -18.285 -25.838 1.00 72.38 65 GLY A O 1
ATOM 515 N N . PRO A 1 66 ? 27.897 -20.497 -25.807 1.00 70.56 66 PRO A N 1
ATOM 516 C CA . PRO A 1 66 ? 26.601 -20.359 -25.145 1.00 70.56 66 PRO A CA 1
ATOM 517 C C . PRO A 1 66 ? 26.734 -19.469 -23.903 1.00 70.56 66 PRO A C 1
ATOM 519 O O . PRO A 1 66 ? 27.581 -19.719 -23.038 1.00 70.56 66 PRO A O 1
ATOM 522 N N . ARG A 1 67 ? 25.926 -18.399 -23.834 1.00 81.06 67 ARG A N 1
ATOM 523 C CA . ARG A 1 67 ? 25.962 -17.461 -22.704 1.00 81.06 67 ARG A CA 1
ATOM 524 C C . ARG A 1 67 ? 25.768 -18.254 -21.419 1.00 81.06 67 ARG A C 1
ATOM 526 O O . ARG A 1 67 ? 24.787 -18.983 -21.281 1.00 81.06 67 ARG A O 1
ATOM 533 N N . ARG A 1 68 ? 26.695 -18.106 -20.472 1.00 82.31 68 ARG A N 1
ATOM 534 C CA . ARG A 1 68 ? 26.543 -18.757 -19.170 1.00 82.31 68 ARG A CA 1
ATOM 535 C C . ARG A 1 68 ? 25.312 -18.194 -18.466 1.00 82.31 68 ARG A C 1
ATOM 537 O O . ARG A 1 68 ? 25.151 -16.976 -18.387 1.00 82.31 68 ARG A O 1
ATOM 544 N N . ILE A 1 69 ? 24.479 -19.089 -17.947 1.00 86.62 69 ILE A N 1
ATOM 545 C CA . ILE A 1 69 ? 23.334 -18.749 -17.104 1.00 86.62 69 ILE A CA 1
ATOM 546 C C . ILE A 1 69 ? 23.870 -18.051 -15.848 1.00 86.62 69 ILE A C 1
ATOM 548 O O . ILE A 1 69 ? 24.795 -18.548 -15.205 1.00 86.62 69 ILE A O 1
ATO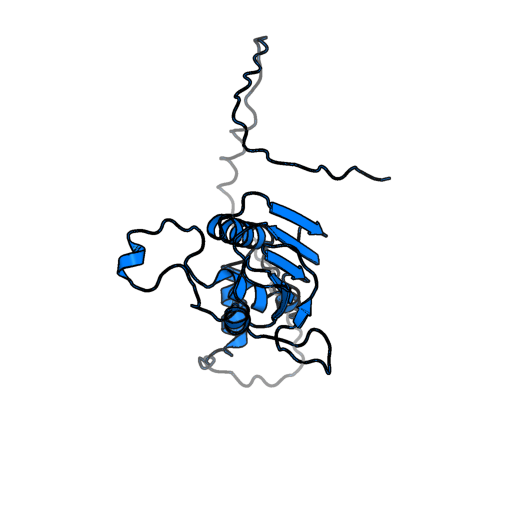M 552 N N . LYS A 1 70 ? 23.318 -16.880 -15.527 1.00 87.50 70 LYS A N 1
ATOM 553 C CA . LYS A 1 70 ? 23.663 -16.084 -14.343 1.00 87.50 70 LYS A CA 1
ATOM 554 C C . LYS A 1 70 ? 22.387 -15.774 -13.571 1.00 87.50 70 LYS A C 1
ATOM 556 O O . LYS A 1 70 ? 21.342 -15.571 -14.185 1.00 87.50 70 LYS A O 1
ATOM 561 N N . ALA A 1 71 ? 22.486 -15.724 -12.247 1.00 86.75 71 ALA A N 1
ATOM 562 C CA . ALA A 1 71 ? 21.394 -15.235 -11.417 1.00 86.75 71 ALA A CA 1
ATOM 563 C C . ALA A 1 71 ? 21.133 -13.750 -11.715 1.00 86.75 71 ALA A C 1
ATOM 565 O O . ALA A 1 71 ? 22.074 -12.985 -11.944 1.00 86.75 71 ALA A O 1
ATOM 566 N N . LEU A 1 72 ? 19.857 -13.364 -11.730 1.00 87.69 72 LEU A N 1
ATOM 567 C CA . LEU A 1 72 ? 19.450 -11.966 -11.835 1.00 87.69 72 LEU A CA 1
ATOM 568 C C . LEU A 1 72 ? 19.646 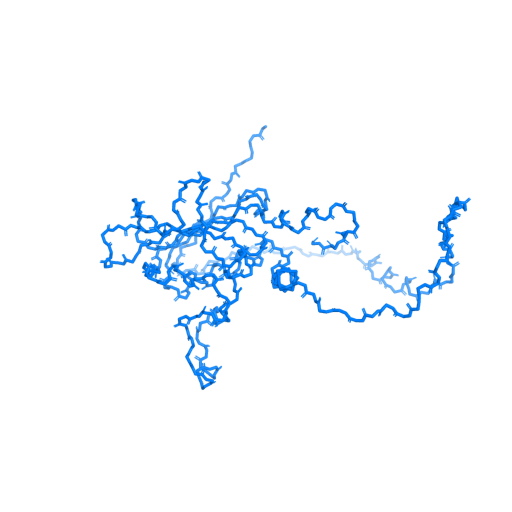-11.258 -10.493 1.00 87.69 72 LEU A C 1
ATOM 570 O O . LEU A 1 72 ? 19.587 -11.884 -9.435 1.00 87.69 72 LEU A O 1
ATOM 574 N N . ASP A 1 73 ? 19.844 -9.943 -10.551 1.00 88.19 73 ASP A N 1
ATOM 575 C CA . ASP A 1 73 ? 19.819 -9.110 -9.353 1.00 88.19 73 ASP A CA 1
ATOM 576 C C . ASP A 1 73 ? 18.433 -9.200 -8.680 1.00 88.19 73 ASP A C 1
ATOM 578 O O . ASP A 1 73 ? 17.416 -9.125 -9.384 1.00 88.19 73 ASP A O 1
ATOM 582 N N . PRO A 1 74 ? 18.353 -9.345 -7.345 1.00 86.06 74 PRO A N 1
ATOM 583 C CA . PRO A 1 74 ? 17.078 -9.449 -6.638 1.00 86.06 74 PRO A CA 1
ATOM 584 C C . PRO A 1 74 ? 16.111 -8.292 -6.918 1.00 86.06 74 PRO A C 1
ATOM 586 O O . PRO A 1 74 ? 14.907 -8.519 -7.017 1.00 86.06 74 PRO A O 1
ATOM 589 N N . ASN A 1 75 ? 16.605 -7.065 -7.111 1.00 84.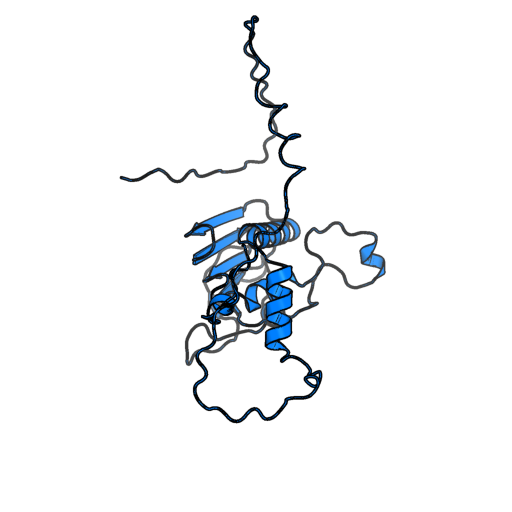38 75 ASN A N 1
ATOM 590 C CA . ASN A 1 75 ? 15.745 -5.922 -7.424 1.00 84.38 75 ASN A CA 1
ATOM 591 C C . ASN A 1 75 ? 15.106 -6.072 -8.806 1.00 84.38 75 ASN A C 1
ATOM 593 O O . ASN A 1 75 ? 13.938 -5.736 -8.990 1.00 84.38 75 ASN A O 1
ATOM 597 N N . VAL A 1 76 ? 15.851 -6.614 -9.774 1.00 84.19 76 VAL A N 1
ATOM 598 C CA . VAL A 1 76 ? 15.333 -6.897 -11.120 1.00 84.19 76 VAL A CA 1
ATOM 599 C C . VAL A 1 76 ? 14.254 -7.973 -11.049 1.00 84.19 76 VAL A C 1
ATOM 601 O O . VAL A 1 76 ? 13.180 -7.786 -11.616 1.00 84.19 76 VAL A O 1
ATOM 604 N N . VAL A 1 77 ? 14.493 -9.054 -10.301 1.00 86.06 77 VAL A N 1
ATOM 605 C CA . VAL A 1 77 ? 13.487 -10.106 -10.067 1.00 86.06 77 VAL A CA 1
ATOM 606 C C . VAL A 1 77 ? 12.220 -9.512 -9.456 1.00 86.06 77 VAL A C 1
ATOM 608 O O . VAL A 1 77 ? 11.115 -9.792 -9.921 1.00 86.06 77 VAL A O 1
ATOM 611 N N . ASN A 1 78 ? 12.372 -8.645 -8.455 1.00 86.19 78 ASN A N 1
ATOM 612 C CA . ASN A 1 78 ? 11.230 -8.056 -7.777 1.00 86.19 78 ASN A CA 1
ATOM 613 C C . ASN A 1 78 ? 10.412 -7.129 -8.684 1.00 86.19 78 ASN A C 1
ATOM 615 O O . ASN A 1 78 ? 9.184 -7.178 -8.633 1.00 86.19 78 ASN A O 1
ATOM 619 N N . LYS A 1 79 ? 11.069 -6.326 -9.530 1.00 85.88 79 LYS A N 1
ATOM 620 C CA . LYS A 1 79 ? 10.397 -5.424 -10.480 1.00 85.88 79 LYS A CA 1
ATOM 621 C C . LYS A 1 79 ? 9.687 -6.176 -11.596 1.00 85.88 79 LYS A C 1
ATOM 623 O O . LYS A 1 79 ? 8.578 -5.798 -11.959 1.00 85.88 79 LYS A O 1
ATOM 628 N N . ILE A 1 80 ? 10.284 -7.259 -12.096 1.00 84.38 80 ILE A N 1
ATOM 629 C CA . ILE A 1 80 ? 9.635 -8.139 -13.077 1.00 84.38 80 ILE A CA 1
ATOM 630 C C . ILE A 1 80 ? 8.371 -8.748 -12.464 1.00 84.38 80 ILE A C 1
ATOM 632 O O . ILE A 1 80 ? 7.289 -8.583 -13.018 1.00 84.38 80 ILE A O 1
ATOM 636 N N . ALA A 1 81 ? 8.486 -9.354 -11.278 1.00 84.12 81 ALA A N 1
ATOM 637 C CA . ALA A 1 81 ? 7.341 -9.940 -10.583 1.00 84.12 81 ALA A CA 1
ATOM 638 C C . ALA A 1 81 ? 6.244 -8.899 -10.283 1.00 84.12 81 ALA A C 1
ATOM 640 O O . ALA A 1 81 ? 5.058 -9.178 -10.432 1.00 84.12 81 ALA A O 1
ATOM 641 N N . ALA A 1 82 ? 6.626 -7.675 -9.906 1.00 85.94 82 ALA A N 1
ATOM 642 C CA . ALA A 1 82 ? 5.675 -6.595 -9.668 1.00 85.94 82 ALA A CA 1
ATOM 643 C C . ALA A 1 82 ? 4.925 -6.172 -10.945 1.00 85.94 82 ALA A C 1
ATOM 645 O O . ALA A 1 82 ? 3.729 -5.897 -10.871 1.00 85.94 82 ALA A O 1
ATOM 646 N N . GLY A 1 83 ? 5.596 -6.158 -12.102 1.00 83.44 83 GLY A N 1
ATOM 647 C CA . GLY A 1 83 ? 4.978 -5.864 -13.399 1.00 83.44 83 GLY A CA 1
ATOM 648 C C . GLY A 1 83 ? 4.028 -6.958 -13.899 1.00 83.44 83 GLY A C 1
ATOM 649 O O . GLY A 1 83 ? 3.075 -6.653 -14.608 1.00 83.44 83 GLY A O 1
ATOM 650 N N . GLU A 1 84 ? 4.234 -8.214 -13.497 1.00 84.50 84 GLU A N 1
ATOM 651 C CA . GLU A 1 84 ? 3.298 -9.314 -13.778 1.00 84.50 84 GLU A CA 1
ATOM 652 C C . GLU A 1 84 ? 2.030 -9.227 -12.915 1.00 84.50 84 GLU A C 1
ATOM 654 O O . GLU A 1 84 ? 0.936 -9.548 -13.377 1.00 84.50 84 GLU A O 1
ATOM 659 N N . ILE A 1 85 ? 2.165 -8.765 -11.668 1.00 85.25 85 ILE A N 1
ATOM 660 C CA . ILE A 1 85 ? 1.041 -8.597 -10.737 1.00 85.25 85 ILE A CA 1
ATOM 661 C C . ILE A 1 85 ? 0.242 -7.331 -11.084 1.00 85.25 85 ILE A C 1
ATOM 663 O O . ILE A 1 85 ? -0.985 -7.366 -11.187 1.00 85.25 85 ILE A O 1
ATOM 667 N N . ILE A 1 86 ? 0.928 -6.205 -11.298 1.00 89.06 86 ILE A N 1
ATOM 668 C CA . ILE A 1 86 ? 0.326 -4.903 -11.601 1.00 89.06 86 ILE A CA 1
ATOM 669 C C . ILE A 1 86 ? 0.672 -4.511 -13.038 1.00 89.06 86 ILE A C 1
ATOM 671 O O . ILE A 1 86 ? 1.608 -3.766 -13.287 1.00 89.06 86 ILE A O 1
ATOM 675 N N . VAL A 1 87 ? -0.119 -5.002 -13.992 1.00 87.75 87 VAL A N 1
ATOM 676 C CA . VAL A 1 87 ? 0.059 -4.694 -15.429 1.00 87.75 87 VAL A CA 1
ATOM 677 C C . VAL A 1 87 ? -0.519 -3.325 -15.826 1.00 87.75 87 VAL A C 1
ATOM 679 O O . VAL A 1 87 ? -0.059 -2.702 -16.778 1.00 87.75 87 VAL A O 1
ATOM 682 N N . ALA A 1 88 ? -1.530 -2.837 -15.099 1.00 89.38 88 ALA A N 1
ATOM 683 C CA . ALA A 1 88 ? -2.243 -1.601 -15.422 1.00 89.38 88 ALA A CA 1
ATOM 684 C C . ALA A 1 88 ? -2.694 -0.851 -14.153 1.00 89.38 88 ALA A C 1
ATOM 686 O O . ALA A 1 88 ? -2.903 -1.485 -13.113 1.00 89.38 88 ALA A O 1
ATOM 687 N N . PRO A 1 89 ? -2.938 0.477 -14.218 1.00 91.69 89 PRO A N 1
ATOM 688 C CA . PRO A 1 89 ? -3.391 1.261 -13.062 1.00 91.69 89 PRO A CA 1
ATOM 689 C C . PRO A 1 89 ? -4.683 0.729 -12.427 1.00 91.69 89 PRO A C 1
ATOM 691 O O . PRO A 1 89 ? -4.861 0.802 -11.213 1.00 91.69 89 PRO A O 1
ATOM 694 N N . VAL A 1 90 ? -5.575 0.144 -13.235 1.00 92.25 90 VAL A N 1
ATOM 695 C CA . VAL A 1 90 ? -6.823 -0.469 -12.755 1.00 92.25 90 VAL A CA 1
ATOM 696 C C . VAL A 1 90 ? -6.577 -1.687 -11.856 1.00 92.25 90 VAL A C 1
ATOM 698 O O . VAL A 1 90 ? -7.366 -1.928 -10.947 1.00 92.25 90 VAL A O 1
ATOM 701 N N . HIS A 1 91 ? -5.474 -2.420 -12.049 1.00 91.69 91 HIS A N 1
ATOM 702 C CA . HIS A 1 91 ? -5.105 -3.534 -11.172 1.00 91.69 91 HIS A CA 1
ATOM 703 C C . HIS A 1 91 ? -4.670 -3.013 -9.801 1.00 91.69 91 HIS A C 1
ATOM 705 O O . HIS A 1 91 ? -5.184 -3.479 -8.791 1.00 91.69 91 HIS A O 1
ATOM 711 N N . ALA A 1 92 ? -3.823 -1.976 -9.755 1.00 92.75 92 ALA A N 1
ATOM 712 C CA . ALA A 1 92 ? -3.468 -1.320 -8.495 1.00 92.75 92 ALA A CA 1
ATOM 713 C C . ALA A 1 92 ? -4.714 -0.767 -7.783 1.00 92.75 92 ALA A C 1
ATOM 715 O O . ALA A 1 92 ? -4.895 -0.985 -6.590 1.00 92.75 92 ALA A O 1
ATOM 716 N N . LEU A 1 93 ? -5.613 -0.110 -8.521 1.00 94.56 93 LEU A N 1
ATOM 717 C CA . LEU A 1 93 ? -6.877 0.389 -7.980 1.00 94.56 93 LEU A CA 1
ATOM 718 C C . LEU A 1 93 ? -7.727 -0.732 -7.363 1.00 94.56 93 LEU A C 1
ATOM 720 O O . LEU A 1 93 ? -8.207 -0.568 -6.244 1.00 94.56 93 LEU A O 1
ATOM 724 N N . LYS A 1 94 ? -7.895 -1.862 -8.063 1.00 92.38 94 LYS A N 1
ATOM 725 C CA . LYS A 1 94 ? -8.645 -3.023 -7.561 1.00 92.38 94 LYS A CA 1
ATOM 726 C C . LYS A 1 94 ? -8.082 -3.510 -6.225 1.00 92.38 94 LYS A C 1
ATOM 728 O O . LYS A 1 94 ? -8.831 -3.587 -5.257 1.00 92.38 94 LYS A O 1
ATOM 733 N N . GLU A 1 95 ? -6.780 -3.776 -6.162 1.00 91.88 95 GLU A N 1
ATOM 734 C CA . GLU A 1 95 ? -6.136 -4.313 -4.955 1.00 91.88 95 GLU A CA 1
ATOM 735 C C . GLU A 1 95 ? -6.241 -3.340 -3.766 1.00 91.88 95 GLU A C 1
ATOM 737 O O . GLU A 1 95 ? -6.471 -3.741 -2.625 1.00 91.88 95 GLU A O 1
ATOM 742 N N . LEU A 1 96 ? -6.114 -2.033 -4.015 1.00 93.06 96 LEU A N 1
ATOM 743 C CA . LEU A 1 96 ? -6.255 -1.023 -2.966 1.00 93.06 96 LEU A CA 1
ATOM 744 C C . LEU A 1 96 ? -7.710 -0.877 -2.477 1.00 93.06 96 LEU A C 1
ATOM 746 O O . LEU A 1 96 ? -7.926 -0.667 -1.284 1.00 93.06 96 LEU A O 1
ATOM 750 N N . ILE A 1 97 ? -8.706 -1.020 -3.361 1.00 93.44 97 ILE A N 1
ATOM 751 C CA . ILE A 1 97 ? -10.126 -1.061 -2.970 1.00 93.44 97 ILE A CA 1
ATOM 752 C C . ILE A 1 97 ? -10.410 -2.306 -2.126 1.00 93.44 97 ILE A C 1
ATOM 754 O O . ILE A 1 97 ? -11.063 -2.201 -1.092 1.00 93.44 97 ILE A O 1
ATOM 758 N N . GLU A 1 98 ? -9.908 -3.469 -2.537 1.00 90.19 98 GLU A N 1
ATOM 759 C CA . GLU A 1 98 ? -10.058 -4.723 -1.791 1.00 90.19 98 GLU A CA 1
ATOM 760 C C . GLU A 1 98 ? -9.451 -4.611 -0.386 1.00 90.19 98 GLU A C 1
ATOM 762 O O . GLU A 1 98 ? -10.088 -4.998 0.592 1.00 90.19 98 GLU A O 1
ATOM 767 N N . ASN A 1 99 ? -8.286 -3.969 -0.251 1.00 90.31 99 ASN A N 1
ATOM 768 C CA . ASN A 1 99 ? -7.689 -3.687 1.056 1.00 90.31 99 ASN A CA 1
ATOM 769 C C . ASN A 1 99 ? -8.554 -2.780 1.941 1.00 90.31 99 ASN A C 1
ATOM 771 O O . ASN A 1 99 ? -8.648 -3.017 3.144 1.00 90.31 99 ASN A O 1
ATOM 775 N N . ALA A 1 100 ? -9.200 -1.765 1.368 1.00 91.31 100 ALA A N 1
ATOM 776 C CA . ALA A 1 100 ? -10.107 -0.901 2.117 1.00 91.31 100 ALA A CA 1
ATOM 777 C C . ALA A 1 100 ? -11.377 -1.646 2.564 1.00 91.31 100 ALA A C 1
ATOM 779 O O . ALA A 1 100 ? -11.837 -1.466 3.693 1.00 91.31 100 ALA A O 1
ATOM 780 N N . VAL A 1 101 ? -11.929 -2.509 1.705 1.00 90.69 101 VAL A N 1
ATOM 781 C CA . VAL A 1 101 ? -13.078 -3.364 2.047 1.00 90.69 101 VAL A CA 1
ATOM 782 C C . VAL A 1 101 ? -12.713 -4.332 3.172 1.00 90.69 101 VAL A C 1
ATOM 784 O O . VAL A 1 101 ? -13.449 -4.415 4.153 1.00 90.69 101 VAL A O 1
ATOM 787 N N . ASP A 1 102 ? -11.553 -4.987 3.084 1.00 87.00 102 ASP A N 1
ATOM 788 C CA . ASP A 1 102 ? -11.049 -5.878 4.135 1.00 87.00 102 ASP A CA 1
ATOM 789 C C . ASP A 1 102 ? -10.812 -5.131 5.464 1.00 87.00 102 ASP A C 1
ATOM 791 O O . ASP A 1 102 ? -10.971 -5.706 6.538 1.00 87.00 102 ASP A O 1
ATOM 795 N N . ALA A 1 103 ? -10.486 -3.834 5.416 1.00 88.19 103 ALA A N 1
ATOM 796 C CA . ALA A 1 103 ? -10.366 -2.969 6.594 1.00 88.19 103 ALA A CA 1
ATOM 797 C C . ALA A 1 103 ? -11.722 -2.504 7.171 1.00 88.19 103 ALA A C 1
ATOM 799 O O . ALA A 1 103 ? -11.755 -1.702 8.111 1.00 88.19 103 ALA A O 1
ATOM 800 N N . GLY A 1 104 ? -12.846 -2.962 6.609 1.00 91.19 104 GLY A N 1
ATOM 801 C CA . GLY A 1 104 ? -14.196 -2.609 7.049 1.00 91.19 104 GLY A CA 1
ATOM 802 C C . GLY A 1 104 ? -14.641 -1.204 6.634 1.00 91.19 104 GLY A C 1
ATOM 803 O O . GLY A 1 104 ? -15.494 -0.610 7.300 1.00 91.19 104 GLY A O 1
ATOM 804 N N . ALA A 1 105 ? -14.065 -0.641 5.568 1.00 93.88 105 ALA A N 1
ATOM 805 C CA . ALA A 1 105 ? -14.447 0.679 5.085 1.00 93.88 105 ALA A CA 1
ATOM 806 C C . ALA A 1 105 ? -15.913 0.716 4.621 1.00 93.88 105 ALA A C 1
ATOM 808 O O . ALA A 1 105 ? -16.412 -0.171 3.932 1.00 93.88 105 ALA A O 1
ATOM 809 N N . THR A 1 106 ? -16.599 1.802 4.967 1.00 96.06 106 THR A N 1
ATOM 810 C CA . THR A 1 106 ? -17.980 2.094 4.536 1.00 96.06 106 THR A CA 1
ATOM 811 C C . THR A 1 106 ? -18.043 3.235 3.525 1.00 96.06 106 THR A C 1
ATOM 813 O O . THR A 1 106 ? -19.066 3.434 2.871 1.00 96.06 106 THR A O 1
ATOM 816 N N . SER A 1 107 ? -16.955 3.993 3.399 1.00 95.31 107 SER A N 1
ATOM 817 C CA . SER A 1 107 ? -16.781 5.088 2.457 1.00 95.31 107 SER A CA 1
ATOM 818 C C . SER A 1 107 ? -15.359 5.059 1.923 1.00 95.31 107 SER A C 1
ATOM 820 O O . SER A 1 107 ? -14.411 4.846 2.679 1.00 95.31 107 SER A O 1
ATOM 822 N N . LEU A 1 108 ? -15.225 5.313 0.625 1.00 95.25 108 LEU A N 1
ATOM 823 C CA . LEU A 1 108 ? -13.948 5.326 -0.066 1.00 95.25 108 LEU A CA 1
ATOM 824 C C . LEU A 1 108 ? -13.962 6.420 -1.134 1.00 95.25 108 LEU A C 1
ATOM 826 O O . LEU A 1 108 ? -14.883 6.487 -1.948 1.00 95.25 108 LEU A O 1
ATOM 830 N N . ASP A 1 109 ? -12.937 7.264 -1.118 1.00 97.19 109 ASP A N 1
ATOM 831 C CA . ASP A 1 109 ? -12.698 8.322 -2.092 1.00 97.19 109 ASP A CA 1
ATOM 832 C C . ASP A 1 109 ? -11.515 7.935 -2.988 1.00 97.19 109 ASP A C 1
ATOM 834 O O . ASP A 1 109 ? -10.426 7.634 -2.496 1.00 97.19 109 ASP A O 1
ATOM 838 N N . VAL A 1 110 ? -11.715 7.960 -4.309 1.00 96.88 110 VAL A N 1
ATOM 839 C CA . VAL A 1 110 ? -10.664 7.692 -5.305 1.00 96.88 110 VAL A CA 1
ATOM 840 C C . VAL A 1 110 ? -10.333 8.975 -6.054 1.00 96.88 110 VAL A C 1
ATOM 842 O O . VAL A 1 110 ? -11.210 9.623 -6.626 1.00 96.88 110 VAL A O 1
ATOM 845 N N . MET A 1 111 ? -9.050 9.318 -6.107 1.00 97.19 111 MET A N 1
ATOM 846 C CA . MET A 1 111 ? -8.520 10.405 -6.920 1.00 97.19 111 MET A CA 1
ATOM 847 C C . MET A 1 111 ? -7.480 9.853 -7.889 1.00 97.19 111 MET A C 1
ATOM 849 O O . MET A 1 111 ? -6.434 9.363 -7.478 1.00 97.19 111 MET A O 1
ATOM 853 N N . ALA A 1 112 ? -7.745 9.990 -9.185 1.00 95.56 112 ALA A N 1
ATOM 854 C CA . ALA A 1 112 ? -6.810 9.619 -10.238 1.00 95.56 112 ALA A CA 1
ATOM 855 C C . ALA A 1 112 ? -6.439 10.847 -11.077 1.00 95.56 112 ALA A C 1
ATOM 857 O O . ALA A 1 112 ? -7.298 11.664 -11.418 1.00 95.56 112 ALA A O 1
ATOM 858 N N . LYS A 1 113 ? -5.160 10.974 -11.432 1.00 95.00 113 LYS A N 1
ATOM 859 C CA . LYS A 1 113 ? -4.672 11.926 -12.439 1.00 95.00 113 LYS A CA 1
ATOM 860 C C . LYS A 1 113 ? -3.952 11.158 -13.531 1.00 95.00 113 LYS A C 1
ATOM 862 O O . LYS A 1 113 ? -3.212 10.224 -13.236 1.00 95.00 113 LYS A O 1
ATOM 867 N N . ASP A 1 114 ? -4.164 11.583 -14.773 1.00 93.56 114 ASP A N 1
ATOM 868 C CA . ASP A 1 114 ? -3.553 10.966 -15.955 1.00 93.56 114 ASP A CA 1
ATOM 869 C C . ASP A 1 114 ? -3.812 9.450 -16.030 1.00 93.56 114 ASP A C 1
ATOM 871 O O . ASP A 1 114 ? -2.900 8.631 -16.057 1.00 93.56 114 ASP A O 1
ATOM 875 N N . GLY A 1 115 ? -5.085 9.061 -15.889 1.00 89.69 115 GLY A N 1
ATOM 876 C CA . GLY A 1 115 ? -5.488 7.649 -15.868 1.00 89.69 115 GLY A CA 1
ATOM 877 C C . GLY A 1 115 ? -4.962 6.834 -14.676 1.00 89.69 115 GLY A C 1
ATOM 878 O O . GLY A 1 115 ? -5.112 5.618 -14.673 1.00 89.69 115 GLY A O 1
ATOM 879 N N . GLY A 1 116 ? -4.359 7.479 -13.669 1.00 90.56 116 GLY A N 1
ATOM 880 C CA . GLY A 1 116 ? -3.723 6.815 -12.527 1.00 90.56 116 GLY A CA 1
ATOM 881 C C . GLY A 1 116 ? -2.215 6.604 -12.689 1.00 90.56 116 GLY A C 1
ATOM 882 O O . GLY A 1 116 ? -1.585 6.115 -11.760 1.00 90.56 116 GLY A O 1
ATOM 883 N N . LEU A 1 117 ? -1.631 6.996 -13.829 1.00 91.12 117 LEU A N 1
ATOM 884 C CA . LEU A 1 117 ? -0.190 6.878 -14.078 1.00 91.12 117 LEU A CA 1
ATOM 885 C C . LEU A 1 117 ? 0.603 7.901 -13.262 1.00 91.12 117 LEU A C 1
ATOM 887 O O . LEU A 1 117 ? 1.595 7.565 -12.622 1.00 91.12 117 LEU A O 1
ATOM 891 N N . LYS A 1 118 ? 0.135 9.154 -13.240 1.00 93.25 118 LYS A N 1
ATOM 892 C CA . LYS A 1 118 ? 0.787 10.226 -12.477 1.00 93.25 118 LYS A CA 1
ATOM 893 C C . LYS A 1 118 ? 0.453 10.171 -10.990 1.00 93.25 118 LYS A C 1
ATOM 895 O O . LYS A 1 118 ? 1.316 10.396 -10.150 1.00 93.25 118 LYS A O 1
ATOM 900 N N . LEU A 1 119 ? -0.822 9.960 -10.673 1.00 96.12 119 LEU A N 1
ATOM 901 C CA . LEU A 1 119 ? -1.310 9.890 -9.300 1.00 96.12 119 LEU A CA 1
ATOM 902 C C . LEU A 1 119 ? -2.515 8.962 -9.243 1.00 96.12 119 LEU A C 1
ATOM 904 O O . LEU A 1 119 ? -3.510 9.206 -9.930 1.00 96.12 119 LEU A O 1
ATOM 908 N N . LEU A 1 120 ? -2.453 7.985 -8.351 1.00 96.88 120 LEU A N 1
ATOM 909 C CA . LEU A 1 120 ? -3.586 7.200 -7.897 1.00 96.88 120 LEU A CA 1
ATOM 910 C C . LEU A 1 120 ? -3.636 7.284 -6.374 1.00 96.88 120 LEU A C 1
ATOM 912 O O . LEU A 1 120 ? -2.742 6.807 -5.684 1.00 96.88 120 LEU A O 1
ATOM 916 N N . GLN A 1 121 ? -4.673 7.915 -5.842 1.00 97.44 121 GLN A N 1
ATOM 917 C CA . GLN A 1 121 ? -4.880 8.046 -4.409 1.00 97.44 121 GLN A CA 1
ATOM 918 C C . GLN A 1 121 ? -6.223 7.448 -4.019 1.00 97.44 121 GLN A C 1
ATOM 920 O O . GLN A 1 121 ? -7.242 7.722 -4.653 1.00 97.44 121 GLN A O 1
ATOM 925 N N . ILE A 1 122 ? -6.214 6.684 -2.935 1.00 97.00 122 ILE A N 1
ATOM 926 C CA . ILE A 1 122 ? -7.402 6.123 -2.308 1.00 97.00 122 ILE A CA 1
ATOM 927 C C . ILE A 1 122 ? -7.429 6.556 -0.854 1.00 97.00 122 ILE A C 1
ATOM 929 O O . ILE A 1 122 ? -6.404 6.511 -0.179 1.00 97.00 122 ILE A O 1
ATOM 933 N N . THR A 1 123 ? -8.589 6.990 -0.381 1.00 97.38 123 THR A N 1
ATOM 934 C CA . THR A 1 123 ? -8.832 7.313 1.022 1.00 97.38 123 THR A CA 1
ATOM 935 C C . THR A 1 123 ? -10.055 6.554 1.497 1.00 97.38 123 THR A C 1
ATOM 937 O O . THR A 1 123 ? -11.141 6.752 0.965 1.00 97.38 123 THR A O 1
ATOM 940 N N . ASP A 1 124 ? -9.889 5.710 2.502 1.00 97.38 124 ASP A N 1
ATOM 941 C CA . ASP A 1 124 ? -10.960 4.967 3.147 1.00 97.38 124 ASP A CA 1
ATOM 942 C C . ASP A 1 124 ? -11.171 5.422 4.596 1.00 97.38 124 ASP A C 1
ATOM 944 O O . ASP A 1 124 ? -10.352 6.134 5.180 1.00 97.38 124 ASP A O 1
ATOM 948 N N . ASN A 1 125 ? -12.299 5.015 5.173 1.00 96.94 125 ASN A N 1
ATOM 949 C CA . ASN A 1 125 ? -12.623 5.207 6.586 1.00 96.94 125 ASN A CA 1
ATOM 950 C C . ASN A 1 125 ? -12.604 3.889 7.384 1.00 96.94 125 ASN A C 1
ATOM 952 O O . ASN A 1 125 ? -13.385 3.740 8.326 1.00 96.94 125 ASN A O 1
ATOM 956 N N . GLY A 1 126 ? -11.770 2.929 6.977 1.00 95.00 126 GLY A N 1
ATOM 957 C CA . GLY A 1 126 ? -11.628 1.633 7.636 1.00 95.00 126 GLY A CA 1
ATOM 958 C C . GLY A 1 126 ? -10.921 1.714 8.994 1.00 95.00 126 GLY A C 1
ATOM 959 O O . GLY A 1 126 ? -10.721 2.786 9.570 1.00 95.00 126 GLY A O 1
ATOM 960 N N . CYS A 1 127 ? -10.519 0.559 9.523 1.00 93.69 127 CYS A N 1
ATOM 961 C CA . CYS A 1 127 ? -9.886 0.452 10.842 1.00 93.69 127 CYS A CA 1
ATOM 962 C C . CYS A 1 127 ? -8.502 1.119 10.948 1.00 93.69 127 CYS A C 1
ATOM 964 O O . CYS A 1 127 ? -8.058 1.428 12.056 1.00 93.69 127 CYS A O 1
ATOM 966 N N . GLY A 1 128 ? -7.836 1.356 9.815 1.00 93.88 128 GLY A N 1
ATOM 967 C CA . GLY A 1 128 ? -6.455 1.824 9.773 1.00 93.88 128 GLY A CA 1
ATOM 968 C C . GLY A 1 128 ? -5.435 0.711 10.042 1.00 93.88 128 GLY A C 1
ATOM 969 O O . GLY A 1 128 ? -5.774 -0.408 10.418 1.00 93.88 128 GLY A O 1
ATOM 970 N N . ILE A 1 129 ? -4.170 1.056 9.843 1.00 94.06 129 ILE A N 1
ATOM 971 C CA . ILE A 1 129 ? -2.967 0.249 10.088 1.00 94.06 129 ILE A CA 1
ATOM 972 C C . ILE A 1 129 ? -2.245 0.797 11.327 1.00 94.06 129 ILE A C 1
ATOM 974 O O . ILE A 1 129 ? -2.141 2.023 11.484 1.00 94.06 129 ILE A O 1
ATOM 978 N N . GLN A 1 130 ? -1.751 -0.089 12.201 1.00 93.31 130 GLN A N 1
ATOM 979 C CA . GLN A 1 130 ? -0.978 0.312 13.378 1.00 93.31 130 GLN A CA 1
ATOM 980 C C . GLN A 1 130 ? 0.375 0.904 12.977 1.00 93.31 130 GLN A C 1
ATOM 982 O O . GLN A 1 130 ? 0.938 0.576 11.936 1.00 93.31 130 GLN A O 1
ATOM 987 N N . ARG A 1 131 ? 0.919 1.784 13.822 1.00 93.38 131 ARG A N 1
ATOM 988 C CA . ARG A 1 131 ? 2.207 2.437 13.556 1.00 93.38 131 ARG A CA 1
ATOM 989 C C . ARG A 1 131 ? 3.332 1.420 13.357 1.00 93.38 131 ARG A C 1
ATOM 991 O O . ARG A 1 131 ? 4.121 1.588 12.435 1.00 93.38 131 ARG A O 1
ATOM 998 N N . ASP A 1 132 ? 3.408 0.413 14.219 1.00 90.94 132 ASP A N 1
ATOM 999 C CA . ASP A 1 132 ? 4.540 -0.517 14.242 1.00 90.94 132 ASP A CA 1
ATOM 1000 C C . ASP A 1 132 ? 4.557 -1.406 12.985 1.00 90.94 132 ASP A C 1
ATOM 1002 O O . ASP A 1 132 ? 5.624 -1.680 12.429 1.00 90.94 132 ASP A O 1
ATOM 1006 N N . ASP A 1 133 ? 3.371 -1.710 12.445 1.00 91.31 133 ASP A N 1
ATOM 1007 C CA . ASP A 1 133 ? 3.190 -2.453 11.192 1.00 91.31 133 ASP A CA 1
ATOM 1008 C C . ASP A 1 133 ? 3.630 -1.657 9.953 1.00 91.31 133 ASP A C 1
ATOM 1010 O O . ASP A 1 133 ? 3.959 -2.250 8.925 1.00 91.31 133 ASP A O 1
ATOM 1014 N N . LEU A 1 134 ? 3.700 -0.317 10.022 1.00 91.50 134 LEU A N 1
ATOM 1015 C CA . LEU A 1 134 ? 4.167 0.504 8.896 1.00 91.50 134 LEU A CA 1
ATOM 1016 C C . LEU A 1 134 ? 5.602 0.163 8.485 1.00 91.50 134 LEU A C 1
ATOM 1018 O O . LEU A 1 134 ? 5.970 0.402 7.337 1.00 91.50 134 LEU A O 1
ATOM 1022 N N . THR A 1 135 ? 6.400 -0.408 9.382 1.00 89.81 135 THR A N 1
ATOM 1023 C CA . THR A 1 135 ? 7.777 -0.824 9.089 1.00 89.81 135 THR A CA 1
ATOM 1024 C C . THR A 1 135 ? 7.825 -1.970 8.084 1.00 89.81 135 THR A C 1
ATOM 1026 O O . THR A 1 135 ? 8.659 -1.960 7.184 1.00 89.81 135 THR A O 1
ATOM 1029 N N . ILE A 1 136 ? 6.888 -2.912 8.207 1.00 88.38 136 ILE A N 1
ATOM 1030 C CA . ILE A 1 136 ? 6.848 -4.159 7.434 1.00 88.38 136 ILE A CA 1
ATOM 1031 C C . ILE A 1 136 ? 5.759 -4.160 6.351 1.00 88.38 136 ILE A C 1
ATOM 1033 O O . ILE A 1 136 ? 5.637 -5.115 5.591 1.00 88.38 136 ILE A O 1
ATOM 1037 N N . LEU A 1 137 ? 4.970 -3.084 6.249 1.00 88.44 137 LEU A N 1
ATOM 1038 C CA . LEU A 1 137 ? 3.778 -2.998 5.397 1.00 88.44 137 LEU A CA 1
ATOM 1039 C C . LEU A 1 137 ? 4.027 -3.309 3.911 1.00 88.44 137 LEU A C 1
ATOM 1041 O O . LEU A 1 137 ? 3.139 -3.820 3.233 1.00 88.44 137 LEU A O 1
ATOM 1045 N N . CYS A 1 138 ? 5.205 -2.955 3.391 1.00 88.12 138 CYS A N 1
ATOM 1046 C CA . CYS A 1 138 ? 5.576 -3.190 1.989 1.00 88.12 138 CYS A CA 1
ATOM 1047 C C . CYS A 1 138 ? 6.600 -4.319 1.818 1.00 88.12 138 CYS A C 1
ATOM 1049 O O . CYS A 1 138 ? 7.125 -4.503 0.717 1.00 88.12 138 CYS A O 1
ATOM 1051 N N . GLU A 1 139 ? 6.876 -5.077 2.880 1.00 84.50 139 GLU A N 1
ATOM 1052 C CA . GLU A 1 139 ? 7.654 -6.304 2.773 1.00 84.50 139 GLU A CA 1
ATOM 1053 C C . GLU A 1 139 ? 6.805 -7.395 2.112 1.00 84.50 139 GLU A C 1
ATOM 1055 O O . GLU A 1 139 ? 5.590 -7.473 2.302 1.00 84.50 139 GLU A O 1
ATOM 1060 N N . ARG A 1 140 ? 7.444 -8.233 1.291 1.00 79.44 140 ARG A N 1
ATOM 1061 C CA . ARG A 1 140 ? 6.761 -9.366 0.658 1.00 79.44 140 ARG A CA 1
ATOM 1062 C C . ARG A 1 140 ? 6.353 -10.389 1.705 1.00 79.44 140 ARG A C 1
ATOM 1064 O O . 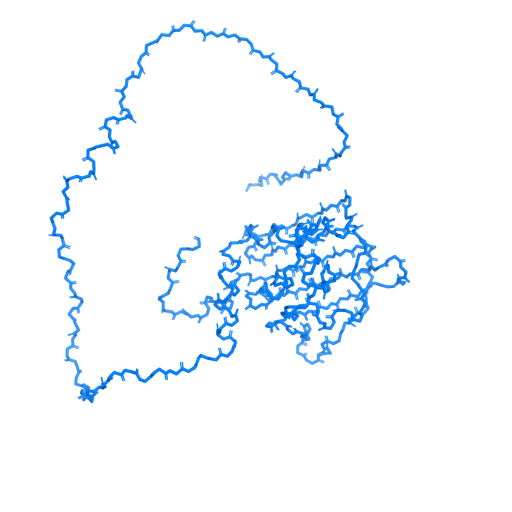ARG A 1 140 ? 7.061 -10.575 2.691 1.00 79.44 140 ARG A O 1
ATOM 1071 N N . HIS A 1 141 ? 5.261 -11.097 1.432 1.00 72.19 141 HIS A N 1
ATOM 1072 C CA . HIS A 1 141 ? 4.735 -12.158 2.292 1.00 72.19 141 HIS A CA 1
ATOM 1073 C C . HIS A 1 141 ? 4.309 -11.697 3.697 1.00 72.19 141 HIS A C 1
ATOM 1075 O O . HIS A 1 141 ? 4.137 -12.526 4.589 1.00 72.19 141 HIS A O 1
ATOM 1081 N N . THR A 1 142 ? 4.081 -10.396 3.888 1.00 69.88 142 THR A N 1
ATOM 1082 C CA . THR A 1 142 ? 3.588 -9.835 5.148 1.00 69.88 142 THR A CA 1
ATOM 1083 C C . THR A 1 142 ? 2.098 -9.528 5.019 1.00 69.88 142 THR A C 1
ATOM 1085 O O . THR A 1 142 ? 1.678 -8.707 4.205 1.00 69.88 142 THR A O 1
ATOM 1088 N N . THR A 1 143 ? 1.268 -10.212 5.807 1.00 75.00 143 THR A N 1
ATOM 1089 C CA . THR A 1 143 ? -0.192 -10.043 5.803 1.00 75.00 143 THR A CA 1
ATOM 1090 C C . THR A 1 143 ? -0.758 -10.235 7.204 1.00 75.00 143 THR A C 1
ATOM 1092 O O . THR A 1 143 ? -0.263 -11.052 7.971 1.00 75.00 143 THR A O 1
ATOM 1095 N N . SER A 1 144 ? -1.819 -9.502 7.537 1.00 67.12 144 SER A N 1
ATOM 1096 C CA . SER A 1 144 ? -2.564 -9.658 8.793 1.00 67.12 144 SER A CA 1
ATOM 1097 C C . SER A 1 144 ? -3.745 -10.633 8.681 1.00 67.12 144 SER A C 1
ATOM 1099 O O . SER A 1 144 ? -4.490 -10.799 9.645 1.00 67.12 144 SER A O 1
ATOM 1101 N N . LYS A 1 145 ? -3.954 -11.245 7.504 1.00 63.62 145 LYS A N 1
ATOM 1102 C CA . LYS A 1 145 ? -5.213 -11.929 7.148 1.00 63.62 145 LYS A CA 1
ATOM 1103 C C . LYS A 1 145 ? -5.146 -13.459 7.156 1.00 63.62 145 LYS A C 1
ATOM 1105 O O . LYS A 1 145 ? -6.195 -14.087 7.221 1.00 63.62 145 LYS A O 1
ATOM 1110 N N . ILE A 1 146 ? -3.954 -14.054 7.089 1.00 58.59 146 ILE A N 1
ATOM 1111 C CA . ILE A 1 146 ? -3.743 -15.509 7.167 1.00 58.59 146 ILE A CA 1
ATOM 1112 C C . ILE A 1 146 ? -2.470 -15.795 7.968 1.00 58.59 146 ILE A C 1
ATOM 1114 O O . ILE A 1 146 ? -1.463 -15.124 7.760 1.00 58.59 146 ILE A O 1
ATOM 1118 N N . ASN A 1 147 ? -2.513 -16.777 8.872 1.00 58.97 147 ASN A N 1
ATOM 1119 C CA . ASN A 1 147 ? -1.355 -17.175 9.686 1.00 58.97 147 ASN A CA 1
ATOM 1120 C C . ASN A 1 147 ? -0.948 -18.634 9.444 1.00 58.97 147 ASN A C 1
ATOM 1122 O O . ASN A 1 147 ? 0.209 -18.995 9.658 1.00 58.97 147 ASN A O 1
ATOM 1126 N N . SER A 1 148 ? -1.886 -19.475 9.005 1.00 56.34 148 SER A N 1
ATOM 1127 C CA . SER A 1 148 ? -1.690 -20.910 8.810 1.00 56.34 148 SER A CA 1
ATOM 1128 C C . SER A 1 148 ? -2.173 -21.375 7.435 1.00 56.34 148 SER A C 1
ATOM 1130 O O . SER A 1 148 ? -2.958 -20.707 6.762 1.00 56.34 148 SER A O 1
ATOM 1132 N N . PHE A 1 149 ? -1.693 -22.541 6.997 1.00 58.56 149 PHE A N 1
ATOM 1133 C CA . PHE A 1 149 ? -2.138 -23.149 5.741 1.00 58.56 149 PHE A CA 1
ATOM 1134 C C . PHE A 1 149 ? -3.611 -23.583 5.809 1.00 58.56 149 PHE A C 1
ATOM 1136 O O . PHE A 1 149 ? -4.283 -23.617 4.781 1.00 58.56 149 PHE A O 1
ATOM 1143 N N . GLU A 1 150 ? -4.137 -23.878 7.003 1.00 60.06 150 GLU A N 1
ATOM 1144 C CA . GLU A 1 150 ? -5.552 -24.206 7.178 1.00 60.06 150 GLU A CA 1
ATOM 1145 C C . GLU A 1 150 ? -6.480 -23.000 6.926 1.00 60.06 150 GLU A C 1
ATOM 1147 O O . GLU A 1 150 ? -7.573 -23.188 6.389 1.00 60.06 150 GLU A O 1
ATOM 1152 N N . ASP A 1 151 ? -6.024 -21.768 7.194 1.00 57.78 151 ASP A N 1
ATOM 1153 C CA . ASP A 1 151 ? -6.788 -20.529 6.939 1.00 57.78 151 ASP A CA 1
ATOM 1154 C C . ASP A 1 151 ? -7.053 -20.297 5.438 1.00 57.78 151 ASP A C 1
ATOM 1156 O O . ASP A 1 151 ? -7.964 -19.558 5.055 1.00 57.78 151 ASP A O 1
ATOM 1160 N N . LEU A 1 152 ? -6.288 -20.968 4.564 1.00 58.72 152 LEU A N 1
ATOM 1161 C CA . LEU A 1 152 ? -6.462 -20.915 3.111 1.00 58.72 152 LEU A CA 1
ATOM 1162 C C . LEU A 1 152 ? -7.790 -21.547 2.655 1.00 58.72 152 LEU A C 1
ATOM 1164 O O . LEU A 1 152 ? -8.284 -21.233 1.572 1.00 58.72 152 LEU A O 1
ATOM 1168 N N . ALA A 1 153 ? -8.374 -22.432 3.471 1.00 56.19 153 ALA A N 1
ATOM 1169 C CA . ALA A 1 153 ? -9.652 -23.080 3.188 1.00 56.19 153 ALA A CA 1
ATOM 1170 C C . ALA A 1 153 ? -10.872 -22.211 3.557 1.00 56.19 153 ALA A C 1
ATOM 1172 O O . ALA A 1 153 ? -11.976 -22.494 3.092 1.00 56.19 153 ALA A O 1
ATOM 1173 N N . SER A 1 154 ? -10.684 -21.154 4.358 1.00 55.94 154 SER A N 1
ATOM 1174 C CA . SER A 1 154 ? -11.744 -20.283 4.892 1.00 55.94 154 SER A CA 1
ATOM 1175 C C . SER A 1 154 ? -11.563 -18.810 4.507 1.00 55.94 154 SER A C 1
ATOM 1177 O O . SER A 1 154 ? -11.911 -17.919 5.278 1.00 55.94 154 SER A O 1
ATOM 1179 N N . ILE A 1 155 ? -10.977 -18.531 3.341 1.00 57.19 155 ILE A N 1
ATOM 1180 C CA . ILE A 1 155 ? -10.654 -17.159 2.930 1.00 57.19 155 ILE A CA 1
ATOM 1181 C C . ILE A 1 155 ? -11.941 -16.344 2.726 1.00 57.19 155 ILE A C 1
ATOM 1183 O O . ILE A 1 155 ? -12.632 -16.487 1.719 1.00 57.19 155 ILE A O 1
ATOM 1187 N N . GLU A 1 156 ? -12.224 -15.452 3.676 1.00 59.34 156 GLU A N 1
ATOM 1188 C CA . GLU A 1 156 ? -13.301 -14.451 3.607 1.00 59.34 156 GLU A CA 1
ATOM 1189 C C . GLU A 1 156 ? -12.798 -13.056 3.182 1.00 59.34 156 GLU A C 1
ATOM 1191 O O . GLU A 1 156 ? -13.605 -12.154 2.963 1.00 59.34 156 GLU A O 1
ATOM 1196 N N . THR A 1 157 ? -11.477 -12.865 3.048 1.00 58.62 157 THR A N 1
ATOM 1197 C CA . THR A 1 157 ? -10.855 -11.575 2.690 1.00 58.62 157 THR A CA 1
ATOM 1198 C C . THR A 1 157 ? -10.348 -11.558 1.250 1.00 58.62 157 THR A C 1
ATOM 1200 O O . THR A 1 157 ? -9.872 -12.568 0.727 1.00 58.62 157 THR A O 1
ATOM 1203 N N . TYR A 1 158 ? -10.431 -10.402 0.592 1.00 58.28 158 TYR A N 1
ATOM 1204 C CA . TYR A 1 158 ? -10.097 -10.270 -0.827 1.00 58.28 158 TYR A CA 1
ATOM 1205 C C . TYR A 1 158 ? -8.580 -10.209 -1.076 1.00 58.28 158 TYR A C 1
ATOM 1207 O O . TYR A 1 158 ? -8.103 -10.722 -2.088 1.00 58.28 158 TYR A O 1
ATOM 1215 N N . GLY A 1 159 ? -7.801 -9.649 -0.141 1.00 59.94 159 GLY A N 1
ATOM 1216 C CA . GLY A 1 159 ? -6.360 -9.423 -0.310 1.00 59.94 159 GLY A CA 1
ATOM 1217 C C . GLY A 1 159 ? -5.475 -10.170 0.690 1.00 59.94 159 GLY A C 1
ATOM 1218 O O . GLY A 1 159 ? -4.857 -9.528 1.532 1.00 59.94 159 GLY A O 1
ATOM 1219 N N . PHE A 1 160 ? -5.371 -11.500 0.621 1.00 56.28 160 PHE A N 1
ATOM 1220 C CA . PHE A 1 160 ? -4.600 -12.310 1.589 1.00 56.28 160 PHE A CA 1
ATOM 1221 C C . PHE A 1 160 ? -3.126 -12.546 1.218 1.00 56.28 160 PHE A C 1
ATOM 1223 O O . PHE A 1 160 ? -2.358 -13.030 2.044 1.00 56.28 160 PHE A O 1
ATOM 1230 N N . ARG A 1 161 ? -2.706 -12.217 -0.010 1.00 62.41 161 ARG A N 1
ATOM 1231 C CA . ARG A 1 161 ? -1.391 -12.628 -0.540 1.00 62.41 161 ARG A CA 1
ATOM 1232 C C . ARG A 1 161 ? -0.196 -11.877 0.058 1.00 62.41 161 ARG A C 1
ATOM 1234 O O . ARG A 1 161 ? 0.918 -12.357 -0.081 1.00 62.41 161 ARG A O 1
ATOM 1241 N N . GLY A 1 162 ? -0.401 -10.707 0.671 1.00 72.44 162 GLY A N 1
ATOM 1242 C CA . GLY A 1 162 ? 0.701 -9.875 1.185 1.00 72.44 162 GLY A CA 1
ATOM 1243 C C . GLY A 1 162 ? 1.618 -9.291 0.097 1.00 72.44 162 GLY A C 1
ATOM 1244 O O . GLY A 1 162 ? 2.672 -8.752 0.403 1.00 72.44 162 GLY A O 1
ATOM 1245 N N . GLU A 1 163 ? 1.230 -9.379 -1.182 1.00 82.88 163 GLU A N 1
ATOM 1246 C CA . GLU A 1 163 ? 2.087 -8.989 -2.314 1.00 82.88 163 GLU A CA 1
ATOM 1247 C C . GLU A 1 163 ? 1.705 -7.648 -2.952 1.00 82.88 163 GLU A C 1
ATOM 1249 O O . GLU A 1 163 ? 2.511 -7.074 -3.682 1.00 82.88 163 GLU A O 1
ATOM 1254 N N . ALA A 1 164 ? 0.494 -7.132 -2.720 1.00 87.50 164 ALA A N 1
ATOM 1255 C CA . ALA A 1 164 ? -0.029 -5.993 -3.479 1.00 87.50 164 ALA A CA 1
ATOM 1256 C C . ALA A 1 164 ? 0.753 -4.693 -3.218 1.00 87.50 164 ALA A C 1
ATOM 1258 O O . ALA A 1 164 ? 1.304 -4.101 -4.146 1.00 87.50 164 ALA A O 1
ATOM 1259 N N . LEU A 1 165 ? 0.848 -4.261 -1.954 1.00 91.69 165 LEU A N 1
ATOM 1260 C CA . LEU A 1 165 ? 1.571 -3.035 -1.586 1.00 91.69 165 LEU A CA 1
ATOM 1261 C C . LEU A 1 165 ? 3.074 -3.162 -1.847 1.00 91.69 165 LEU A C 1
ATOM 1263 O O . LEU A 1 165 ? 3.689 -2.230 -2.369 1.00 91.69 165 LEU A O 1
ATOM 1267 N N . ALA A 1 166 ? 3.638 -4.342 -1.575 1.00 91.31 166 ALA A N 1
ATOM 1268 C CA . ALA A 1 166 ? 5.015 -4.662 -1.917 1.00 91.31 166 ALA A CA 1
ATOM 1269 C C . ALA A 1 166 ? 5.259 -4.482 -3.423 1.00 91.31 166 ALA A C 1
ATOM 1271 O O . ALA A 1 166 ? 6.163 -3.742 -3.808 1.00 91.31 166 ALA A O 1
ATOM 1272 N N . SER A 1 167 ? 4.423 -5.072 -4.281 1.00 91.50 167 SER A N 1
ATOM 1273 C CA . SER A 1 167 ? 4.538 -4.959 -5.7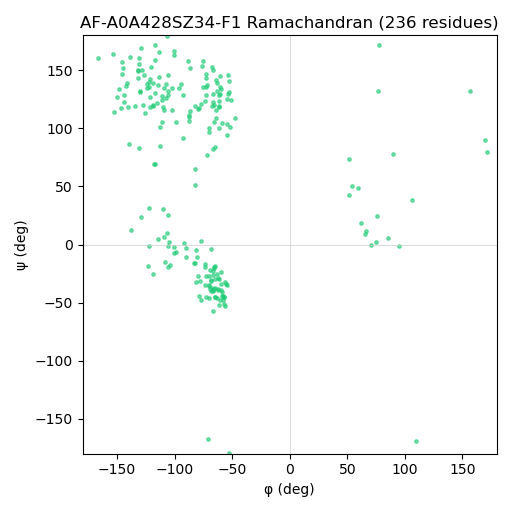42 1.00 91.50 167 SER A CA 1
ATOM 1274 C C . SER A 1 167 ? 4.426 -3.513 -6.209 1.00 91.50 167 SER A C 1
ATOM 1276 O O . SER A 1 167 ? 5.297 -3.045 -6.937 1.00 91.50 167 SER A O 1
ATOM 1278 N N . ILE A 1 168 ? 3.426 -2.772 -5.724 1.00 93.12 168 ILE A N 1
ATOM 1279 C CA . ILE A 1 168 ? 3.238 -1.356 -6.069 1.00 93.12 168 ILE A CA 1
ATOM 1280 C C . ILE A 1 168 ? 4.484 -0.534 -5.702 1.00 93.12 168 ILE A C 1
ATOM 1282 O O . ILE A 1 168 ? 4.964 0.242 -6.523 1.00 93.12 168 ILE A O 1
ATOM 1286 N N . SER A 1 169 ? 5.065 -0.742 -4.517 1.00 93.88 169 SER A N 1
ATOM 1287 C CA . SER A 1 169 ? 6.252 0.009 -4.076 1.00 93.88 169 SER A CA 1
ATOM 1288 C C . SER A 1 169 ? 7.525 -0.254 -4.902 1.00 93.88 169 SER A C 1
ATOM 1290 O O . SER A 1 169 ? 8.449 0.555 -4.866 1.00 93.88 169 SER A O 1
ATOM 1292 N N . HIS A 1 170 ? 7.597 -1.363 -5.651 1.00 91.94 170 HIS A N 1
ATOM 1293 C CA . HIS A 1 170 ? 8.726 -1.669 -6.545 1.00 91.94 170 HIS A CA 1
ATOM 1294 C C . HIS A 1 170 ? 8.617 -0.987 -7.915 1.00 91.94 170 HIS A C 1
ATOM 1296 O O . HIS A 1 170 ? 9.595 -0.949 -8.660 1.00 91.94 170 HIS A O 1
ATOM 1302 N N . ILE A 1 171 ? 7.434 -0.483 -8.273 1.00 91.88 171 ILE A N 1
ATOM 1303 C CA . ILE A 1 171 ? 7.165 0.123 -9.587 1.00 91.88 171 ILE A CA 1
ATOM 1304 C C . ILE A 1 171 ? 6.674 1.573 -9.492 1.00 91.88 171 ILE A C 1
ATOM 1306 O O . ILE A 1 171 ? 6.424 2.192 -10.526 1.00 91.88 171 ILE A O 1
ATOM 1310 N N . ALA A 1 172 ? 6.525 2.108 -8.279 1.00 93.75 172 ALA A N 1
ATOM 1311 C CA . ALA A 1 172 ? 5.994 3.438 -8.003 1.00 93.75 172 ALA A CA 1
ATOM 1312 C C . ALA A 1 172 ? 6.527 3.998 -6.677 1.00 93.75 172 ALA A C 1
ATOM 1314 O O . ALA A 1 172 ? 7.004 3.256 -5.817 1.00 93.75 172 ALA A O 1
ATOM 1315 N N . HIS A 1 173 ? 6.377 5.308 -6.482 1.00 94.50 173 HIS A N 1
ATOM 1316 C CA . HIS A 1 173 ? 6.541 5.921 -5.167 1.00 94.50 173 HIS A CA 1
ATOM 1317 C C . HIS A 1 173 ? 5.242 5.757 -4.378 1.00 94.50 173 HIS A C 1
ATOM 1319 O O . HIS A 1 173 ? 4.188 6.250 -4.784 1.00 94.50 173 HIS A O 1
ATOM 1325 N N . LEU A 1 174 ? 5.310 5.061 -3.245 1.00 95.69 174 LEU A N 1
ATOM 1326 C CA . LEU A 1 174 ? 4.143 4.772 -2.418 1.00 95.69 174 LEU A CA 1
ATOM 1327 C C . LEU A 1 174 ? 4.201 5.586 -1.122 1.00 95.69 174 LEU A C 1
ATOM 1329 O O . LEU A 1 174 ? 5.226 5.653 -0.450 1.00 95.69 174 LEU A O 1
ATOM 1333 N N . SER A 1 175 ? 3.085 6.193 -0.745 1.00 96.69 175 SER A N 1
ATOM 1334 C CA . SER A 1 175 ? 2.914 6.911 0.516 1.00 96.69 175 SER A CA 1
ATOM 1335 C C . SER A 1 175 ? 1.641 6.432 1.192 1.00 96.69 175 SER A C 1
ATOM 1337 O O . SER A 1 175 ? 0.581 6.376 0.570 1.00 96.69 175 SER A O 1
ATOM 1339 N N . VAL A 1 176 ? 1.735 6.098 2.474 1.00 97.19 176 VAL A N 1
ATOM 1340 C CA . VAL A 1 176 ? 0.604 5.632 3.278 1.00 97.19 176 VAL A CA 1
ATOM 1341 C C . VAL A 1 176 ? 0.435 6.578 4.450 1.00 97.19 176 VAL A C 1
ATOM 1343 O O . VAL A 1 176 ? 1.382 6.849 5.182 1.00 97.19 176 VAL A O 1
ATOM 1346 N N . THR A 1 177 ? -0.771 7.109 4.625 1.00 97.50 177 THR A N 1
ATOM 1347 C CA . THR A 1 177 ? -1.173 7.861 5.814 1.00 97.50 177 THR A CA 1
ATOM 1348 C C . THR A 1 177 ? -2.320 7.129 6.483 1.00 97.50 177 THR A C 1
ATOM 1350 O O . THR A 1 177 ? -3.363 6.961 5.871 1.00 97.50 177 THR A O 1
ATOM 1353 N N . THR A 1 178 ? -2.158 6.715 7.730 1.00 97.50 178 THR A N 1
ATOM 1354 C CA . THR A 1 178 ? -3.143 5.894 8.443 1.00 97.50 178 THR A CA 1
ATOM 1355 C C . THR A 1 178 ? -3.426 6.455 9.827 1.00 97.50 178 THR A C 1
ATOM 1357 O O . THR A 1 178 ? -2.543 7.032 10.467 1.00 97.50 178 THR A O 1
ATOM 1360 N N . LYS A 1 179 ? -4.649 6.265 10.316 1.00 97.19 179 LYS A N 1
ATOM 1361 C CA . LYS A 1 179 ? -5.004 6.506 11.711 1.00 97.19 179 LYS A CA 1
ATOM 1362 C C . LYS A 1 179 ? -5.958 5.427 12.206 1.00 97.19 179 LYS A C 1
ATOM 1364 O O . LYS A 1 179 ? -7.086 5.326 11.723 1.00 97.19 179 LYS A O 1
ATOM 1369 N N . THR A 1 180 ? -5.518 4.679 13.213 1.00 95.62 180 THR A N 1
ATOM 1370 C CA . THR A 1 180 ? -6.382 3.766 13.965 1.00 95.62 180 THR A CA 1
ATOM 1371 C C . THR A 1 180 ? -7.283 4.541 14.924 1.00 95.62 180 THR A C 1
ATOM 1373 O O . THR A 1 180 ? -6.988 5.679 15.301 1.00 95.62 180 THR A O 1
ATOM 1376 N N . LYS A 1 181 ? -8.397 3.926 15.333 1.00 90.88 181 LYS A N 1
ATOM 1377 C CA . LYS A 1 181 ? -9.364 4.535 16.262 1.00 90.88 181 LYS A CA 1
ATOM 1378 C C . LYS A 1 181 ? -8.741 4.901 17.616 1.00 90.88 181 LYS A C 1
ATOM 1380 O O . LYS A 1 181 ? -9.124 5.914 18.193 1.00 90.88 181 LYS A O 1
ATOM 1385 N N . ASP A 1 182 ? -7.780 4.100 18.068 1.00 89.56 182 ASP A N 1
ATOM 1386 C CA . ASP A 1 182 ? -7.144 4.228 19.384 1.00 89.56 182 ASP A CA 1
ATOM 1387 C C . ASP A 1 182 ? -5.900 5.135 19.372 1.00 89.56 182 ASP A C 1
ATOM 1389 O O . ASP A 1 182 ? -5.299 5.376 20.415 1.00 89.56 182 ASP A O 1
ATOM 1393 N N . SER A 1 183 ? -5.495 5.649 18.203 1.00 91.44 183 SER A N 1
ATOM 1394 C CA . SER A 1 183 ? -4.356 6.563 18.072 1.00 91.44 183 SER A CA 1
ATOM 1395 C C . SER A 1 183 ? -4.814 8.021 18.067 1.00 91.44 183 SER A C 1
ATOM 1397 O O . SER A 1 183 ? -5.716 8.401 17.319 1.00 91.44 183 SER A O 1
ATOM 1399 N N . ASP A 1 184 ? -4.137 8.884 18.825 1.00 90.81 184 ASP A N 1
ATOM 1400 C CA . ASP A 1 184 ? -4.430 10.325 18.848 1.00 90.81 184 ASP A CA 1
ATOM 1401 C C . ASP A 1 184 ? -4.040 11.024 17.536 1.00 90.81 184 ASP A C 1
ATOM 1403 O O . ASP A 1 184 ? -4.739 11.922 17.046 1.00 90.81 184 ASP A O 1
ATOM 1407 N N . LEU A 1 185 ? -2.953 10.573 16.907 1.00 94.31 185 LEU A N 1
ATOM 1408 C CA . LEU A 1 185 ? -2.419 11.125 15.663 1.00 94.31 185 LEU A CA 1
ATOM 1409 C C . LEU A 1 185 ? -2.438 10.113 14.514 1.00 94.31 185 LEU A C 1
ATOM 1411 O O . LEU A 1 185 ? -2.498 8.903 14.727 1.00 94.31 185 LEU A O 1
ATOM 1415 N N . ALA A 1 186 ? -2.396 10.629 13.288 1.00 96.75 186 ALA A N 1
ATOM 1416 C CA . ALA A 1 186 ? -2.181 9.814 12.103 1.00 96.75 186 ALA A CA 1
ATOM 1417 C C . ALA A 1 186 ? -0.678 9.649 11.859 1.00 96.75 186 ALA A C 1
ATOM 1419 O O . ALA A 1 186 ? 0.113 10.534 12.187 1.00 96.75 186 ALA A O 1
ATOM 1420 N N . TRP A 1 187 ? -0.287 8.548 11.237 1.00 96.75 187 TRP A N 1
ATOM 1421 C CA . TRP A 1 187 ? 1.095 8.262 10.875 1.00 96.75 187 TRP A CA 1
ATOM 1422 C C . TRP A 1 187 ? 1.236 8.231 9.365 1.00 96.75 187 TRP A C 1
ATOM 1424 O O . TRP A 1 187 ? 0.384 7.673 8.677 1.00 96.75 187 TRP A O 1
ATOM 1434 N N . ARG A 1 188 ? 2.304 8.842 8.853 1.00 96.88 188 ARG A N 1
ATOM 1435 C CA . ARG A 1 188 ? 2.659 8.825 7.436 1.00 96.88 188 ARG A CA 1
ATOM 1436 C C . ARG A 1 188 ? 3.995 8.134 7.222 1.00 96.88 188 ARG A C 1
ATOM 1438 O O . ARG A 1 188 ? 4.978 8.505 7.858 1.00 96.88 188 ARG A O 1
ATOM 1445 N N . ALA A 1 189 ? 4.021 7.206 6.279 1.00 96.38 189 ALA A N 1
ATOM 1446 C CA . ALA A 1 189 ? 5.202 6.486 5.838 1.00 96.38 189 ALA A CA 1
ATOM 1447 C C . ALA A 1 189 ? 5.329 6.556 4.311 1.00 96.38 189 ALA A C 1
ATOM 1449 O O . ALA A 1 189 ? 4.329 6.669 3.600 1.00 96.38 189 ALA A O 1
ATOM 1450 N N . HIS A 1 190 ? 6.566 6.506 3.823 1.00 96.56 190 HIS A N 1
ATOM 1451 C CA . HIS A 1 190 ? 6.895 6.509 2.401 1.00 96.56 190 HIS A CA 1
ATOM 1452 C C . HIS A 1 190 ? 7.681 5.247 2.078 1.00 96.56 190 HIS A C 1
ATOM 1454 O O . HIS A 1 190 ? 8.523 4.835 2.875 1.00 96.56 190 HIS A O 1
ATOM 1460 N N . TYR A 1 191 ? 7.428 4.664 0.912 1.0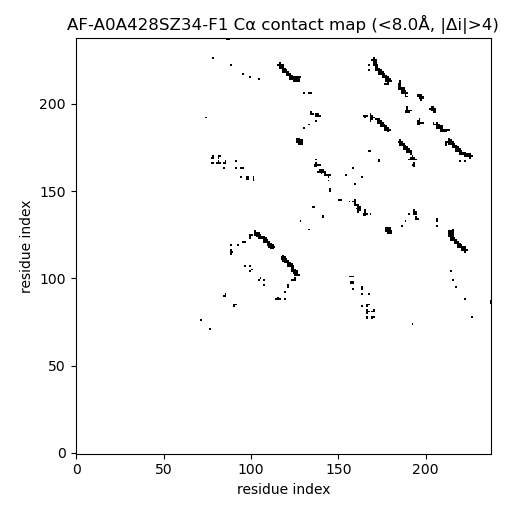0 94.75 191 TYR A N 1
ATOM 1461 C CA . TYR A 1 191 ? 8.002 3.390 0.511 1.00 94.75 191 TYR A CA 1
ATOM 1462 C C . TYR A 1 191 ? 8.574 3.442 -0.897 1.00 94.75 191 TYR A C 1
ATOM 1464 O O . TYR A 1 191 ? 8.011 4.073 -1.798 1.00 94.75 191 TYR A O 1
ATOM 1472 N N . LEU A 1 192 ? 9.688 2.737 -1.057 1.00 92.12 192 LEU A N 1
ATOM 1473 C CA . LEU A 1 192 ? 10.365 2.510 -2.321 1.00 92.12 192 LEU A CA 1
ATOM 1474 C C . LEU A 1 192 ? 11.039 1.140 -2.293 1.00 92.12 192 LEU A C 1
ATOM 1476 O O . LEU A 1 192 ? 11.691 0.811 -1.303 1.00 92.12 192 LEU A O 1
ATOM 1480 N N . ASP A 1 193 ? 10.881 0.352 -3.357 1.00 90.31 193 ASP A N 1
ATOM 1481 C CA . ASP A 1 193 ? 11.476 -0.987 -3.479 1.00 90.31 193 ASP A CA 1
ATOM 1482 C C . ASP A 1 193 ? 11.175 -1.880 -2.250 1.00 90.31 193 ASP A C 1
ATOM 1484 O O . ASP A 1 193 ? 12.048 -2.555 -1.701 1.00 90.31 193 ASP A O 1
ATOM 1488 N N . GLY A 1 194 ? 9.931 -1.833 -1.758 1.00 88.56 194 GLY A N 1
ATOM 1489 C CA . GLY A 1 194 ? 9.473 -2.607 -0.600 1.00 88.56 194 GLY A CA 1
ATOM 1490 C C . GLY A 1 194 ? 9.952 -2.109 0.764 1.00 88.56 194 GLY A C 1
ATOM 1491 O O . GLY A 1 194 ? 9.640 -2.734 1.773 1.00 88.56 194 GLY A O 1
ATOM 1492 N N . ARG A 1 195 ? 10.704 -1.003 0.836 1.00 91.31 195 ARG A N 1
ATOM 1493 C CA . ARG A 1 195 ? 11.303 -0.504 2.084 1.00 91.31 195 ARG A CA 1
ATOM 1494 C C . ARG A 1 195 ? 10.839 0.899 2.433 1.00 91.31 195 ARG A C 1
ATOM 1496 O O . ARG A 1 195 ? 10.531 1.695 1.549 1.00 91.31 195 ARG A O 1
ATOM 1503 N N . LEU A 1 196 ? 10.852 1.215 3.729 1.00 93.31 196 LEU A N 1
ATOM 1504 C CA . LEU A 1 196 ? 10.682 2.584 4.208 1.00 93.31 196 LEU A CA 1
ATOM 1505 C C . LEU A 1 196 ? 11.776 3.490 3.641 1.00 93.31 196 LEU A C 1
ATOM 1507 O O . LEU A 1 196 ? 12.964 3.163 3.676 1.00 93.31 196 LEU A O 1
ATOM 1511 N N . THR A 1 197 ? 11.368 4.654 3.153 1.00 94.06 197 THR A N 1
ATOM 1512 C CA . THR A 1 197 ? 12.269 5.669 2.616 1.00 94.06 197 THR A CA 1
ATOM 1513 C C . THR A 1 197 ? 11.969 7.037 3.207 1.00 94.06 197 THR A C 1
ATOM 1515 O O . THR A 1 197 ? 10.858 7.332 3.650 1.00 94.06 197 THR A O 1
ATOM 1518 N N . ALA A 1 198 ? 12.978 7.900 3.209 1.00 92.19 198 ALA A N 1
ATOM 1519 C CA . ALA A 1 198 ? 12.791 9.282 3.600 1.00 92.19 198 ALA A CA 1
ATOM 1520 C C . ALA A 1 198 ? 12.004 10.031 2.509 1.00 92.19 198 ALA A C 1
ATOM 1522 O O . ALA A 1 198 ? 12.337 9.920 1.329 1.00 92.19 198 ALA A O 1
ATOM 1523 N N . PRO A 1 199 ? 11.019 10.875 2.864 1.00 87.88 199 PRO A N 1
ATOM 1524 C CA . PRO A 1 199 ? 10.271 11.664 1.881 1.00 87.88 199 PRO A CA 1
ATOM 1525 C C . PRO A 1 199 ? 11.144 12.666 1.119 1.00 87.88 199 PRO A C 1
ATOM 1527 O O . PRO A 1 199 ? 10.785 13.108 0.030 1.00 87.88 199 PRO A O 1
ATOM 1530 N N . LYS A 1 200 ? 12.258 13.095 1.722 1.00 86.69 200 LYS A N 1
ATOM 1531 C CA . LYS A 1 200 ? 13.233 14.011 1.127 1.00 86.69 200 LYS A CA 1
ATOM 1532 C C . LYS A 1 200 ? 14.642 13.638 1.586 1.00 86.69 200 LYS A C 1
ATOM 1534 O O . LYS A 1 200 ? 14.789 13.165 2.718 1.00 86.69 200 LYS A O 1
ATOM 1539 N N . PRO A 1 201 ? 15.676 13.927 0.776 1.00 84.94 201 PRO A N 1
ATOM 1540 C CA . PRO A 1 201 ? 17.063 13.778 1.200 1.00 84.94 201 PRO A CA 1
ATOM 1541 C C . PRO A 1 201 ? 17.322 14.515 2.521 1.00 84.94 201 PRO A C 1
ATOM 1543 O O . PRO A 1 201 ? 16.939 15.676 2.675 1.00 84.94 201 PRO A O 1
ATOM 1546 N N . GLY A 1 202 ? 17.948 13.830 3.480 1.00 84.00 202 GLY A N 1
ATOM 1547 C CA . GLY A 1 202 ? 18.269 14.382 4.801 1.00 84.00 202 GLY A CA 1
ATOM 1548 C C . GLY A 1 202 ? 17.153 14.293 5.851 1.00 84.00 202 GLY A C 1
ATOM 1549 O O . GLY A 1 202 ? 17.327 14.821 6.946 1.00 84.00 202 GLY A O 1
ATOM 1550 N N . GLN A 1 203 ? 16.022 13.642 5.555 1.00 89.12 203 GLN A N 1
ATOM 1551 C CA . GLN A 1 203 ? 14.995 13.315 6.555 1.00 89.12 203 GLN A CA 1
ATOM 1552 C C . GLN A 1 203 ? 15.096 11.855 7.011 1.00 89.12 203 GLN A C 1
ATOM 1554 O O . GLN A 1 203 ? 15.735 11.035 6.356 1.00 89.12 203 GLN A O 1
ATOM 1559 N N . SER A 1 204 ? 14.460 11.537 8.141 1.00 90.06 204 SER A N 1
ATOM 1560 C CA . SER A 1 204 ? 14.320 10.152 8.597 1.00 90.06 204 SER A CA 1
ATOM 1561 C C . SER A 1 204 ? 13.314 9.390 7.729 1.00 90.06 204 SER A C 1
ATOM 1563 O O . SER A 1 204 ? 12.332 9.975 7.267 1.00 90.06 204 SER A O 1
ATOM 1565 N N . ALA A 1 205 ? 13.559 8.094 7.536 1.00 91.81 205 ALA A N 1
ATOM 1566 C CA . ALA A 1 205 ? 12.627 7.160 6.901 1.00 91.81 205 ALA A CA 1
ATOM 1567 C C . ALA A 1 205 ? 11.533 6.657 7.863 1.00 91.81 205 ALA A C 1
ATOM 1569 O O . ALA A 1 205 ? 10.569 6.033 7.431 1.00 91.81 205 ALA A O 1
ATOM 1570 N N . GLU A 1 206 ? 11.677 6.937 9.161 1.00 93.00 206 GLU A N 1
ATOM 1571 C CA . GLU A 1 206 ? 10.713 6.542 10.187 1.00 93.00 206 GLU A CA 1
ATOM 1572 C C . GLU A 1 206 ? 9.321 7.158 9.952 1.00 93.00 206 GLU A C 1
ATOM 1574 O O . GLU A 1 206 ? 9.228 8.328 9.547 1.00 93.00 206 GLU A O 1
ATOM 1579 N N . PRO A 1 207 ? 8.230 6.432 10.273 1.00 93.88 207 PRO A N 1
ATOM 1580 C CA . PRO A 1 207 ? 6.879 6.966 10.191 1.00 93.88 207 PRO A CA 1
ATOM 1581 C C . PRO A 1 207 ? 6.726 8.275 10.971 1.00 93.88 207 PRO A C 1
ATOM 1583 O O . PRO A 1 207 ? 7.059 8.375 12.155 1.00 93.88 207 PRO A O 1
ATOM 1586 N N . ARG A 1 208 ? 6.172 9.297 10.315 1.00 94.50 208 ARG A N 1
ATOM 1587 C CA . ARG A 1 208 ? 6.013 10.639 10.880 1.00 94.50 208 ARG A CA 1
ATOM 1588 C C . ARG A 1 208 ? 4.580 10.893 11.327 1.00 94.50 208 ARG A C 1
ATOM 1590 O O . ARG A 1 208 ? 3.638 10.670 10.570 1.00 94.50 208 ARG A O 1
ATOM 1597 N N . GLY A 1 209 ? 4.429 11.463 12.520 1.00 95.06 209 GLY A N 1
ATOM 1598 C CA . GLY A 1 209 ? 3.142 11.932 13.019 1.00 95.06 209 GLY A CA 1
ATOM 1599 C C . GLY A 1 209 ? 2.591 13.116 12.218 1.00 95.06 209 GLY A C 1
ATOM 1600 O O . GLY A 1 209 ? 3.287 14.112 12.001 1.00 95.06 209 GLY A O 1
ATOM 1601 N N . VAL A 1 210 ? 1.337 13.013 11.784 1.00 94.69 210 VAL A N 1
ATOM 1602 C CA . VAL A 1 210 ? 0.607 14.028 11.016 1.00 94.69 210 VAL A CA 1
ATOM 1603 C C . VAL A 1 210 ? -0.836 14.157 11.513 1.00 94.69 210 VAL A C 1
ATOM 1605 O O . VAL A 1 210 ? -1.381 13.271 12.173 1.00 94.69 210 VAL A O 1
ATOM 1608 N N . ALA A 1 211 ? -1.484 15.275 11.184 1.00 93.94 211 ALA A N 1
ATOM 1609 C CA . ALA A 1 211 ? -2.925 15.402 11.365 1.00 93.94 211 ALA A CA 1
ATOM 1610 C C . ALA A 1 211 ? -3.653 14.550 10.313 1.00 93.94 211 ALA A C 1
ATOM 1612 O O . ALA A 1 211 ? -3.307 14.585 9.131 1.00 93.94 211 ALA A O 1
ATOM 1613 N N . GLY A 1 212 ? -4.673 13.807 10.736 1.00 89.19 212 GLY A N 1
ATOM 1614 C CA . GLY A 1 212 ? -5.449 12.945 9.851 1.00 89.19 212 GLY A CA 1
ATOM 1615 C C . GLY A 1 212 ? -6.739 12.461 10.503 1.00 89.19 212 GLY A C 1
ATOM 1616 O O . GLY A 1 212 ? -6.900 12.513 11.727 1.00 89.19 212 GLY A O 1
ATOM 1617 N N . ARG A 1 213 ? -7.673 12.026 9.659 1.00 91.50 213 ARG A N 1
ATOM 1618 C CA . ARG A 1 213 ? -8.928 11.387 10.073 1.00 91.50 213 ARG A CA 1
ATOM 1619 C C . ARG A 1 213 ? -8.710 9.873 10.214 1.00 91.50 213 ARG A C 1
ATOM 1621 O O . ARG A 1 213 ? -7.760 9.380 9.613 1.00 91.50 213 ARG A O 1
ATOM 1628 N N . PRO A 1 214 ? -9.544 9.161 10.994 1.00 94.12 214 PRO A N 1
ATOM 1629 C CA . PRO A 1 214 ? -9.524 7.699 11.042 1.00 94.12 214 PRO A CA 1
ATOM 1630 C C . PRO A 1 214 ? -9.661 7.075 9.651 1.00 94.12 214 PRO A C 1
ATOM 1632 O O . PRO A 1 214 ? -10.380 7.626 8.813 1.00 94.12 214 PRO A O 1
ATOM 1635 N N . GLY A 1 215 ? -8.998 5.939 9.447 1.00 96.00 215 GLY A N 1
ATOM 1636 C CA . GLY A 1 215 ? -8.917 5.249 8.160 1.00 96.00 215 GLY A CA 1
ATOM 1637 C C . GLY A 1 215 ? -7.531 5.326 7.532 1.00 96.00 215 GLY A C 1
ATOM 1638 O O . GLY A 1 215 ? -6.558 5.732 8.181 1.00 96.00 215 GLY A O 1
ATOM 1639 N N . THR A 1 216 ? -7.445 4.919 6.268 1.00 97.50 216 THR A N 1
ATOM 1640 C CA . THR A 1 216 ? -6.185 4.874 5.524 1.00 97.50 216 THR A CA 1
ATOM 1641 C C . THR A 1 216 ? -6.275 5.689 4.240 1.00 97.50 216 THR A C 1
ATOM 1643 O O . THR A 1 216 ? -7.260 5.666 3.514 1.00 97.50 216 THR A O 1
ATOM 1646 N N . GLN A 1 217 ? -5.219 6.436 3.945 1.00 97.69 217 GLN A N 1
ATOM 1647 C CA . GLN A 1 217 ? -4.976 7.047 2.652 1.00 97.69 217 GLN A CA 1
ATOM 1648 C C . GLN A 1 217 ? -3.722 6.427 2.045 1.00 97.69 217 GLN A C 1
ATOM 1650 O O . GLN A 1 217 ? -2.637 6.539 2.614 1.00 97.69 217 GLN A O 1
ATOM 1655 N N . ILE A 1 218 ? -3.868 5.840 0.864 1.00 97.06 218 ILE A N 1
ATOM 1656 C CA . ILE A 1 218 ? -2.773 5.295 0.069 1.00 97.06 218 ILE A CA 1
ATOM 1657 C C . ILE A 1 218 ? -2.616 6.166 -1.168 1.00 97.06 218 ILE A C 1
ATOM 1659 O O . ILE A 1 218 ? -3.568 6.378 -1.914 1.00 97.06 218 ILE A O 1
ATOM 1663 N N . THR A 1 219 ? -1.415 6.686 -1.371 1.00 97.44 219 THR A N 1
ATOM 1664 C CA . THR A 1 219 ? -1.047 7.536 -2.497 1.00 97.44 219 THR A CA 1
ATOM 1665 C C . THR A 1 219 ? 0.057 6.840 -3.285 1.00 97.44 219 THR A C 1
ATOM 1667 O O . THR A 1 219 ? 1.128 6.572 -2.747 1.00 97.44 219 THR A O 1
ATOM 1670 N N . VAL A 1 220 ? -0.217 6.554 -4.554 1.00 96.75 220 VAL A N 1
ATOM 1671 C CA . VAL A 1 220 ? 0.706 5.971 -5.527 1.00 96.75 220 VAL A CA 1
ATOM 1672 C C . VAL A 1 220 ? 1.038 7.047 -6.552 1.00 96.75 220 VAL A C 1
ATOM 1674 O O . VAL A 1 220 ? 0.147 7.558 -7.234 1.00 96.75 220 VAL A O 1
ATOM 1677 N N . GLU A 1 221 ? 2.308 7.412 -6.639 1.00 95.19 221 GLU A N 1
ATOM 1678 C CA . GLU A 1 221 ? 2.819 8.410 -7.576 1.00 95.19 221 GLU A CA 1
ATOM 1679 C C . GLU A 1 221 ? 3.744 7.737 -8.586 1.00 95.19 221 GLU A C 1
ATOM 1681 O O . GLU A 1 221 ? 4.494 6.821 -8.238 1.00 95.19 221 GLU A O 1
ATOM 1686 N N . ASP A 1 222 ? 3.708 8.225 -9.827 1.00 92.75 222 ASP A N 1
ATOM 1687 C CA . ASP A 1 222 ? 4.669 7.846 -10.866 1.00 92.75 222 ASP A CA 1
ATOM 1688 C C . ASP A 1 222 ? 4.694 6.335 -11.184 1.00 92.75 222 ASP A C 1
ATOM 1690 O O . ASP A 1 222 ? 5.752 5.699 -11.256 1.00 92.75 222 ASP A O 1
ATOM 1694 N N . LEU A 1 223 ? 3.510 5.750 -11.388 1.00 88.31 223 LEU A N 1
ATOM 1695 C CA . LEU A 1 223 ? 3.354 4.326 -11.680 1.00 88.31 223 LEU A CA 1
ATOM 1696 C C . LEU A 1 223 ? 4.095 3.954 -12.977 1.00 88.31 223 LEU A C 1
ATOM 1698 O O . LEU A 1 223 ? 3.919 4.596 -14.011 1.00 88.31 223 LEU A O 1
ATOM 1702 N N . PHE A 1 224 ? 4.917 2.902 -12.913 1.00 84.06 224 PHE A N 1
ATOM 1703 C CA . PHE A 1 224 ? 5.779 2.384 -13.988 1.00 84.06 224 PHE A CA 1
ATOM 1704 C C . PHE A 1 224 ? 6.994 3.242 -14.370 1.00 84.06 224 PHE A C 1
ATOM 1706 O O . PHE A 1 224 ? 7.791 2.802 -15.206 1.00 84.06 224 PHE A O 1
ATOM 1713 N N . LEU A 1 225 ? 7.229 4.408 -13.752 1.00 74.12 225 LEU A N 1
ATOM 1714 C CA . LEU A 1 225 ? 8.381 5.246 -14.127 1.00 74.12 225 LEU A CA 1
ATOM 1715 C C . LEU A 1 225 ? 9.733 4.557 -13.882 1.00 74.12 225 LEU A C 1
ATOM 1717 O O . LEU A 1 225 ? 10.689 4.795 -14.621 1.00 74.12 225 LEU A O 1
ATOM 1721 N N . GLN A 1 226 ? 9.817 3.658 -12.899 1.00 64.19 226 GLN A N 1
ATOM 1722 C CA . GLN A 1 226 ? 11.037 2.882 -12.649 1.00 64.19 226 GLN A CA 1
ATOM 1723 C C . GLN A 1 226 ? 11.300 1.797 -13.696 1.00 64.19 226 GLN A C 1
ATOM 1725 O O . GLN A 1 226 ? 12.452 1.436 -13.926 1.00 64.19 226 GLN A O 1
ATOM 1730 N N . CYS A 1 227 ? 10.250 1.292 -14.342 1.00 58.22 227 CYS A N 1
ATOM 1731 C CA . CYS A 1 227 ? 10.363 0.316 -15.422 1.00 58.22 227 CYS A CA 1
ATOM 1732 C C . CYS A 1 227 ? 10.700 1.006 -16.755 1.00 58.22 227 CYS A C 1
ATOM 1734 O O . CYS A 1 227 ? 11.442 0.455 -17.567 1.00 58.22 227 CYS A O 1
ATOM 1736 N N . ALA A 1 228 ? 10.215 2.237 -16.957 1.00 51.12 228 ALA A N 1
ATOM 1737 C CA . ALA A 1 228 ? 10.401 3.008 -18.186 1.00 51.12 228 ALA A CA 1
ATOM 1738 C C . ALA A 1 228 ? 11.820 3.582 -18.382 1.00 51.12 228 ALA A C 1
ATOM 1740 O O . ALA A 1 228 ? 12.185 3.911 -19.506 1.00 51.12 228 ALA A O 1
ATOM 1741 N N . HIS A 1 229 ? 12.656 3.657 -17.335 1.00 40.22 229 HIS A N 1
ATOM 1742 C CA . HIS A 1 229 ? 14.047 4.135 -17.451 1.00 40.22 229 HIS A CA 1
ATOM 1743 C C . HIS A 1 229 ? 14.980 3.198 -18.245 1.00 40.22 229 HIS A C 1
ATOM 1745 O O . HIS A 1 229 ? 16.128 3.550 -18.511 1.00 40.22 229 HIS A O 1
ATOM 1751 N N . SER A 1 230 ? 14.497 2.029 -18.678 1.00 40.69 230 SER A N 1
ATOM 1752 C CA . SER A 1 230 ? 15.160 1.234 -19.716 1.00 40.69 230 SER A CA 1
ATOM 1753 C C . SER A 1 230 ? 14.785 1.779 -21.099 1.00 40.69 230 SER A C 1
ATOM 1755 O O . SER A 1 230 ? 14.121 1.109 -21.892 1.00 40.69 230 SER A O 1
ATOM 1757 N N . GLU A 1 231 ? 15.191 3.017 -21.399 1.00 37.88 231 GLU A N 1
ATOM 1758 C CA . GLU A 1 231 ? 15.116 3.593 -22.745 1.00 37.88 231 GLU A CA 1
ATOM 1759 C C . GLU A 1 231 ? 16.047 2.816 -23.684 1.00 37.88 231 GLU A C 1
ATOM 1761 O O . GLU A 1 231 ? 17.209 3.168 -23.886 1.00 37.88 231 GLU A O 1
ATOM 1766 N N . LYS A 1 232 ? 15.525 1.706 -24.210 1.00 35.47 232 LYS A N 1
ATOM 1767 C CA . LYS A 1 232 ? 15.733 1.127 -25.545 1.00 35.47 232 LYS A CA 1
ATOM 1768 C C . LYS A 1 232 ? 15.119 -0.273 -25.551 1.00 35.47 232 LYS A C 1
ATOM 1770 O O . LYS A 1 232 ? 15.790 -1.265 -25.297 1.00 35.47 232 LYS A O 1
ATOM 1775 N N . GLY A 1 233 ? 13.841 -0.347 -25.919 1.00 34.00 233 GLY A N 1
ATOM 1776 C CA . GLY A 1 233 ? 13.329 -1.545 -26.583 1.00 34.00 233 GLY A CA 1
ATOM 1777 C C . GLY A 1 233 ? 12.440 -2.486 -25.781 1.00 34.00 233 G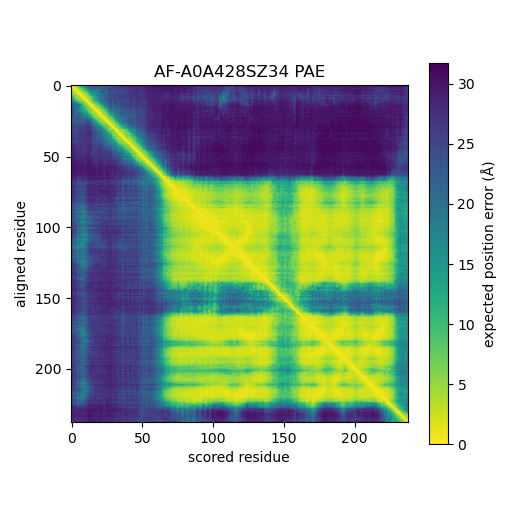LY A C 1
ATOM 1778 O O . GLY A 1 233 ? 12.509 -3.684 -26.024 1.00 34.00 233 GLY A O 1
ATOM 1779 N N . LEU A 1 234 ? 11.552 -1.987 -24.922 1.00 35.22 234 LEU A N 1
ATOM 1780 C CA . LEU A 1 234 ? 10.410 -2.797 -24.495 1.00 35.22 234 LEU A CA 1
ATOM 1781 C C . LEU A 1 234 ? 9.108 -2.004 -24.633 1.00 35.22 234 LEU A C 1
ATOM 1783 O O . LEU A 1 234 ? 8.584 -1.434 -23.684 1.00 35.22 234 LEU A O 1
ATOM 1787 N N . SER A 1 235 ? 8.569 -1.995 -25.855 1.00 31.38 235 SER A N 1
ATOM 1788 C CA . SER A 1 235 ? 7.121 -1.914 -26.038 1.00 31.38 235 SER A CA 1
ATOM 1789 C C . SER A 1 235 ? 6.559 -3.271 -25.614 1.00 31.38 235 SER A C 1
ATOM 1791 O O . SER A 1 235 ? 6.300 -4.147 -26.432 1.00 31.38 235 SER A O 1
ATOM 1793 N N . VAL A 1 236 ? 6.482 -3.490 -24.305 1.00 33.91 236 VAL A N 1
ATOM 1794 C CA . VAL A 1 236 ? 5.491 -4.413 -23.763 1.00 33.91 236 VAL A CA 1
ATOM 1795 C C . VAL A 1 236 ? 4.198 -3.624 -23.748 1.00 33.91 236 VAL A C 1
ATOM 1797 O O . VAL A 1 236 ? 4.128 -2.550 -23.156 1.00 33.91 236 VAL A O 1
ATOM 1800 N N . HIS A 1 237 ? 3.221 -4.106 -24.506 1.00 34.72 237 HIS A N 1
ATOM 1801 C CA . HIS A 1 237 ? 1.863 -3.597 -24.463 1.00 34.72 237 HIS A CA 1
ATOM 1802 C C . HIS A 1 237 ? 1.358 -3.650 -23.013 1.00 34.72 237 HIS A C 1
ATOM 1804 O O . HIS A 1 237 ? 1.056 -4.730 -22.507 1.00 34.72 237 HIS A O 1
ATOM 1810 N N . CYS A 1 238 ? 1.319 -2.483 -22.367 1.00 33.09 238 CYS A N 1
ATOM 1811 C CA . CYS A 1 238 ? 0.333 -2.165 -21.339 1.00 33.09 238 CYS A CA 1
ATOM 1812 C C . CYS A 1 238 ? -1.003 -1.838 -22.013 1.00 33.09 238 CYS A C 1
ATOM 1814 O O . CYS A 1 238 ? -0.975 -1.257 -23.127 1.00 33.09 238 CYS A O 1
#